Protein AF-A0A6I9YSU8-F1 (afdb_monomer_lite)

Sequence (191 aa):
FLCLKNIRTFLKVCHDKFGLRNSELFDPFDLFDVRDFGKVISAVSRLSHHSIAQNKGIRPFPSEETTENEDDVYRSLEELADEHDLGEDIYDCVPCEDEGDDIYEDIIKVEVQQPMIRYMQKMGMTEDDKRNCCLLEIQETEAKYYKTLEEIEKVSEGLLRKVSQRQLLFLWREDSSMRPGFSCLSVKSYT

Foldseek 3Di:
DVQLVVLVVVQVCCCPPQVDDPVLADDSCCPVQVVPVVSVVSSVLSVCVGPVNVVVVRHHPDPDDDPDPVVVVSPCVNVVVVVDDDDPVVCVPPDDPPPVVVVLCVQLPPPPPPVPVVVCVVDDDDPVRVVVVVVVSVVSSVVSVVVVVVVVVVVVCVVCVVPPDPPPVPVVVVVVVVPPDPPPPPPPDDD

Organism: NCBI:txid35019

pLDDT: mean 74.42, std 18.5, range [26.62, 97.5]

Radius of gyration: 28.13 Å; chains: 1; bounding box: 61×51×72 Å

Secondary structure (DSSP, 8-state):
-HHHHHHHHHHHHHHHHH---GGGSPPHHHHHT-TTHHHHHHHHHHHHHSHHHHHTTPPPS-SS---S-HHHHHTTHHHHHHH-PPPGGGGTTSPPSTHHHHHHHHHH--TTHHHHHHHHHHS---HHHHHHHHHHHHHHHHHHHHHHHHHHHHHHHHHHTTS--SSHHHHHHHHHHT-TT----------

Structure (mmCIF, N/CA/C/O backbone):
data_AF-A0A6I9YSU8-F1
#
_entry.id   AF-A0A6I9YSU8-F1
#
loop_
_atom_site.group_PDB
_atom_site.id
_atom_site.type_symbol
_atom_site.label_atom_id
_atom_site.label_alt_id
_atom_site.label_comp_id
_atom_site.label_asym_id
_atom_site.label_entity_id
_atom_site.label_seq_id
_atom_site.pdbx_PDB_ins_code
_atom_site.Cartn_x
_atom_site.Cartn_y
_atom_site.Cartn_z
_atom_site.occupancy
_atom_site.B_iso_or_equiv
_atom_site.auth_seq_id
_atom_site.auth_comp_id
_atom_site.auth_asym_id
_atom_site.auth_atom_id
_atom_site.pdbx_PDB_model_num
ATOM 1 N N . PHE A 1 1 ? 9.740 -15.859 1.463 1.00 76.75 1 PHE A N 1
ATOM 2 C CA . PHE A 1 1 ? 8.474 -16.440 0.940 1.00 76.75 1 PHE A CA 1
ATOM 3 C C . PHE A 1 1 ? 7.380 -15.383 0.773 1.00 76.75 1 PHE A C 1
ATOM 5 O O . PHE A 1 1 ? 6.811 -15.303 -0.312 1.00 76.75 1 PHE A O 1
ATOM 12 N N . LEU A 1 2 ? 7.103 -14.555 1.793 1.00 90.19 2 LEU A N 1
ATOM 13 C CA . LEU A 1 2 ? 6.056 -13.525 1.727 1.00 90.19 2 LEU A CA 1
ATOM 14 C C . LEU A 1 2 ? 6.355 -12.419 0.694 1.00 90.19 2 LEU A C 1
ATOM 16 O O . LEU A 1 2 ? 5.487 -12.123 -0.119 1.00 90.19 2 LEU A O 1
ATOM 20 N N . CYS A 1 3 ? 7.595 -11.914 0.619 1.00 91.88 3 CYS A N 1
ATOM 21 C CA . CYS A 1 3 ? 7.978 -10.858 -0.335 1.00 91.88 3 CYS A CA 1
ATOM 22 C C . CYS A 1 3 ? 7.687 -11.247 -1.794 1.00 91.88 3 CYS A C 1
ATOM 24 O O . CYS A 1 3 ? 6.962 -10.549 -2.495 1.00 91.88 3 CYS A O 1
ATOM 26 N N . LEU A 1 4 ? 8.143 -12.426 -2.232 1.00 94.38 4 LEU A N 1
ATOM 27 C CA . LEU A 1 4 ? 7.855 -12.928 -3.581 1.00 94.38 4 LEU A CA 1
ATOM 28 C C . LEU A 1 4 ? 6.355 -13.138 -3.840 1.00 94.38 4 LEU A C 1
ATOM 30 O O . LEU A 1 4 ? 5.903 -12.978 -4.973 1.00 94.38 4 LEU A O 1
ATOM 34 N N . LYS A 1 5 ? 5.564 -13.505 -2.823 1.00 96.06 5 LYS A N 1
ATOM 35 C CA . LYS A 1 5 ? 4.102 -13.597 -2.959 1.00 96.06 5 LYS A CA 1
ATOM 36 C C . LYS A 1 5 ? 3.488 -12.208 -3.166 1.00 96.06 5 LYS A C 1
ATOM 38 O O . LYS A 1 5 ? 2.632 -12.064 -4.039 1.00 96.06 5 LYS A O 1
ATOM 43 N N . ASN A 1 6 ? 3.944 -11.206 -2.420 1.00 94.94 6 ASN A N 1
ATOM 44 C CA . ASN A 1 6 ? 3.475 -9.824 -2.535 1.00 94.94 6 ASN A CA 1
ATOM 45 C C . ASN A 1 6 ? 3.819 -9.241 -3.912 1.00 94.94 6 ASN A C 1
ATOM 47 O O . ASN A 1 6 ? 2.924 -8.758 -4.602 1.00 94.94 6 ASN A O 1
ATOM 51 N N . ILE A 1 7 ? 5.064 -9.411 -4.373 1.00 96.94 7 ILE A N 1
ATOM 52 C CA . ILE A 1 7 ? 5.510 -8.974 -5.707 1.00 96.94 7 ILE A CA 1
ATOM 53 C C . ILE A 1 7 ? 4.668 -9.637 -6.806 1.00 96.94 7 ILE A C 1
ATOM 55 O O . ILE A 1 7 ? 4.135 -8.961 -7.683 1.00 96.94 7 ILE A O 1
ATOM 59 N N . ARG A 1 8 ? 4.456 -10.958 -6.740 1.00 96.62 8 ARG A N 1
ATOM 60 C CA . ARG A 1 8 ? 3.606 -11.666 -7.718 1.00 96.62 8 ARG A CA 1
ATOM 61 C C . ARG A 1 8 ? 2.158 -11.185 -7.700 1.00 96.62 8 ARG A C 1
ATOM 63 O O . ARG A 1 8 ? 1.525 -11.123 -8.750 1.00 96.62 8 ARG A O 1
ATOM 70 N N . THR A 1 9 ? 1.632 -10.856 -6.523 1.00 97.00 9 THR A N 1
ATOM 71 C CA . THR A 1 9 ? 0.265 -10.341 -6.374 1.00 97.00 9 THR A CA 1
ATOM 72 C C . THR A 1 9 ? 0.149 -8.961 -7.013 1.00 97.00 9 THR A C 1
ATOM 74 O O . THR A 1 9 ? -0.769 -8.736 -7.799 1.00 97.00 9 THR A O 1
ATOM 77 N N . PHE A 1 10 ? 1.121 -8.080 -6.770 1.00 96.88 10 PHE A N 1
ATOM 78 C CA . PHE A 1 10 ? 1.223 -6.784 -7.434 1.00 96.88 10 PHE A CA 1
ATOM 79 C C . PHE A 1 10 ? 1.259 -6.927 -8.964 1.00 96.88 10 PHE A C 1
ATOM 81 O O . PHE A 1 10 ? 0.429 -6.333 -9.651 1.00 96.88 10 PHE A O 1
ATOM 88 N N . LEU A 1 11 ? 2.138 -7.778 -9.506 1.00 97.50 11 LEU A N 1
ATOM 89 C CA . LEU A 1 11 ? 2.238 -8.012 -10.954 1.00 97.50 11 LEU A CA 1
ATOM 90 C C . LEU A 1 11 ? 0.934 -8.562 -11.546 1.00 97.50 11 LEU A C 1
ATOM 92 O O . LEU A 1 11 ? 0.495 -8.122 -12.609 1.00 97.50 11 LEU A O 1
ATOM 96 N N . LYS A 1 12 ? 0.266 -9.476 -10.831 1.00 96.62 12 LYS A N 1
ATOM 97 C CA . LYS A 1 12 ? -1.046 -9.996 -11.228 1.00 96.62 12 LYS A CA 1
ATOM 98 C C . LYS A 1 12 ? -2.095 -8.886 -11.301 1.00 96.62 12 LYS A C 1
ATOM 100 O O . LYS A 1 12 ? -2.867 -8.852 -12.250 1.00 96.62 12 LYS A O 1
ATOM 105 N N . VAL A 1 13 ? -2.115 -7.966 -10.338 1.00 96.12 13 VAL A N 1
ATOM 106 C CA . VAL A 1 13 ? -3.027 -6.811 -10.359 1.00 96.12 13 VAL A CA 1
ATOM 107 C C . VAL A 1 13 ? -2.685 -5.858 -11.508 1.00 96.12 13 VAL A C 1
ATOM 109 O O . VAL A 1 13 ? -3.597 -5.384 -12.184 1.00 96.12 13 VAL A O 1
ATOM 112 N N . CYS A 1 14 ? -1.402 -5.619 -11.787 1.00 96.00 14 CYS A N 1
ATOM 113 C CA . CYS A 1 14 ? -0.972 -4.806 -12.928 1.00 96.00 14 CYS A CA 1
ATOM 114 C C . CYS A 1 14 ? -1.481 -5.383 -14.258 1.00 96.00 14 CYS A C 1
ATOM 116 O O . CYS A 1 14 ? -1.995 -4.650 -15.101 1.00 96.00 14 CYS A O 1
ATOM 118 N N . HIS A 1 15 ? -1.419 -6.702 -14.424 1.00 95.56 15 HIS A N 1
ATOM 119 C CA . HIS A 1 15 ? -1.987 -7.374 -15.588 1.00 95.56 15 HIS A CA 1
ATOM 120 C C . HIS A 1 15 ? -3.527 -7.313 -15.594 1.00 95.56 15 HIS A C 1
ATOM 122 O O . HIS A 1 15 ? -4.136 -6.814 -16.537 1.00 95.56 15 HIS A O 1
ATOM 128 N N . ASP A 1 16 ? -4.172 -7.775 -14.521 1.00 95.50 16 ASP A N 1
ATOM 129 C CA . ASP A 1 16 ? -5.617 -8.030 -14.498 1.00 95.50 16 ASP A CA 1
ATOM 130 C C . ASP A 1 16 ? -6.462 -6.743 -14.388 1.00 95.50 16 ASP A C 1
ATOM 132 O O . ASP A 1 16 ? -7.607 -6.718 -14.843 1.00 95.50 16 ASP A O 1
ATOM 136 N N . LYS A 1 17 ? -5.939 -5.675 -13.765 1.00 93.62 17 LYS A N 1
ATOM 137 C CA . LYS A 1 17 ? -6.667 -4.409 -13.528 1.00 93.62 17 LYS A CA 1
ATOM 138 C C . LYS A 1 17 ? -6.156 -3.237 -14.356 1.00 93.62 17 LYS A C 1
ATOM 140 O O . LYS A 1 17 ? -6.962 -2.393 -14.740 1.00 93.62 17 LYS A O 1
ATOM 145 N N . PHE A 1 18 ? -4.852 -3.179 -14.616 1.00 92.94 18 PHE A N 1
ATOM 146 C CA . PHE A 1 18 ? -4.238 -2.108 -15.408 1.00 92.94 18 PHE A CA 1
ATOM 147 C C . PHE A 1 18 ? -3.938 -2.541 -16.851 1.00 92.94 18 PHE A C 1
ATOM 149 O O . PHE A 1 18 ? -3.524 -1.717 -17.657 1.00 92.94 18 PHE A O 1
ATOM 156 N N . GLY A 1 19 ? -4.163 -3.813 -17.204 1.00 92.75 19 GLY A N 1
ATOM 157 C CA . GLY A 1 19 ? -4.043 -4.295 -18.581 1.00 92.75 19 GLY A CA 1
ATOM 158 C C . GLY A 1 19 ? -2.617 -4.295 -19.132 1.00 92.75 19 GLY A C 1
ATOM 159 O O . GLY A 1 19 ? -2.449 -4.314 -20.351 1.00 92.75 19 GLY A O 1
ATOM 160 N N . LEU A 1 20 ? -1.593 -4.254 -18.270 1.00 93.81 20 LEU A N 1
ATOM 161 C CA . LEU A 1 20 ? -0.200 -4.326 -18.715 1.00 93.81 20 LEU A CA 1
ATOM 162 C C . LEU A 1 20 ? 0.079 -5.702 -19.323 1.00 93.81 20 LEU A C 1
ATOM 164 O O . LEU A 1 20 ? -0.303 -6.735 -18.768 1.00 93.81 20 LEU A O 1
ATOM 168 N N . ARG A 1 21 ? 0.787 -5.730 -20.455 1.00 93.75 21 ARG A N 1
ATOM 169 C CA . ARG A 1 21 ? 1.209 -6.987 -21.083 1.00 93.75 21 ARG A CA 1
ATOM 170 C C . ARG A 1 21 ? 2.338 -7.618 -20.277 1.00 93.75 21 ARG A C 1
ATOM 172 O O . ARG A 1 21 ? 3.160 -6.917 -19.701 1.00 93.75 21 ARG A O 1
ATOM 179 N N . ASN A 1 22 ? 2.472 -8.941 -20.347 1.00 92.06 22 ASN A N 1
ATOM 180 C CA . ASN A 1 22 ? 3.584 -9.649 -19.695 1.00 92.06 22 ASN A CA 1
ATOM 181 C C . ASN A 1 22 ? 4.969 -9.150 -20.141 1.00 92.06 22 ASN A C 1
ATOM 183 O O . ASN A 1 22 ? 5.902 -9.177 -19.354 1.00 92.06 22 ASN A O 1
ATOM 187 N N . SER A 1 23 ? 5.104 -8.660 -21.379 1.00 93.00 23 SER A N 1
ATOM 188 C CA . SER A 1 23 ? 6.349 -8.059 -21.882 1.00 93.00 23 SER A CA 1
ATOM 189 C C . SER A 1 23 ? 6.677 -6.691 -21.272 1.00 93.00 23 SER A C 1
ATOM 191 O O . SER A 1 23 ? 7.761 -6.171 -21.498 1.00 93.00 23 SER A O 1
ATOM 193 N N . GLU A 1 24 ? 5.718 -6.066 -20.591 1.00 92.56 24 GLU A N 1
ATOM 194 C CA . GLU A 1 24 ? 5.840 -4.751 -19.948 1.00 92.56 24 GLU A CA 1
ATOM 195 C C . GLU A 1 24 ? 5.994 -4.866 -18.427 1.00 92.56 24 GLU A C 1
ATOM 197 O O . GLU A 1 24 ? 6.153 -3.853 -17.750 1.00 92.56 24 GLU A O 1
ATOM 202 N N . LEU A 1 25 ? 5.921 -6.089 -17.899 1.00 95.56 25 LEU A N 1
ATOM 203 C CA . LEU A 1 25 ? 6.104 -6.415 -16.493 1.00 95.56 25 LEU A CA 1
ATOM 204 C C . LEU A 1 25 ? 7.515 -6.967 -16.267 1.00 95.56 25 LEU A C 1
ATOM 206 O O . LEU A 1 25 ? 8.104 -7.582 -17.156 1.00 95.56 25 LEU A O 1
ATOM 210 N N . PHE A 1 26 ? 8.038 -6.762 -15.062 1.00 96.75 26 PHE A N 1
ATOM 211 C CA . PHE A 1 26 ? 9.307 -7.340 -14.619 1.00 96.75 26 PHE A CA 1
ATOM 212 C C . PHE A 1 26 ? 9.104 -8.746 -14.033 1.00 96.75 26 PHE A C 1
ATOM 214 O O . PHE A 1 26 ? 8.003 -9.098 -13.595 1.00 96.75 26 PHE A O 1
ATOM 221 N N . ASP A 1 27 ? 10.162 -9.559 -14.016 1.00 96.50 27 ASP A N 1
ATOM 222 C CA . ASP A 1 27 ? 10.153 -10.848 -13.323 1.00 96.50 27 ASP A CA 1
ATOM 223 C C . ASP A 1 27 ? 10.272 -10.623 -11.805 1.00 96.50 27 ASP A C 1
ATOM 225 O O . ASP A 1 27 ? 11.021 -9.746 -11.385 1.00 96.50 27 ASP A O 1
ATOM 229 N N . PRO A 1 28 ? 9.591 -11.392 -10.933 1.00 96.06 28 PRO A N 1
ATOM 230 C CA . PRO A 1 28 ? 9.641 -11.156 -9.489 1.00 96.06 28 PRO A CA 1
ATOM 231 C C . PRO A 1 28 ? 11.050 -11.062 -8.888 1.00 96.06 28 PRO A C 1
ATOM 233 O O . PRO A 1 28 ? 11.235 -10.350 -7.902 1.00 96.06 28 PRO A O 1
ATOM 236 N N . PHE A 1 29 ? 12.026 -11.765 -9.466 1.00 94.31 29 PHE A N 1
ATOM 237 C CA . PHE A 1 29 ? 13.413 -11.727 -9.009 1.00 94.31 29 PHE A CA 1
ATOM 238 C C . PHE A 1 29 ? 14.184 -10.497 -9.508 1.00 94.31 29 PHE A C 1
ATOM 240 O O . PHE A 1 29 ? 15.183 -10.139 -8.900 1.00 94.31 29 PHE A O 1
ATOM 247 N N . ASP A 1 30 ? 13.714 -9.805 -10.552 1.00 94.00 30 ASP A N 1
ATOM 248 C CA . ASP A 1 30 ? 14.304 -8.532 -11.001 1.00 94.00 30 ASP A CA 1
ATOM 249 C C . ASP A 1 30 ? 14.230 -7.460 -9.904 1.00 94.00 30 ASP A C 1
ATOM 251 O O . ASP A 1 30 ? 15.119 -6.619 -9.809 1.00 94.00 30 ASP A O 1
ATOM 255 N N . LEU A 1 31 ? 13.197 -7.531 -9.054 1.00 94.56 31 LEU A N 1
ATOM 256 C CA . LEU A 1 31 ? 13.050 -6.700 -7.860 1.00 94.56 31 LEU A CA 1
ATOM 257 C C . LEU A 1 31 ? 13.601 -7.380 -6.603 1.00 94.56 31 LEU A C 1
ATOM 259 O O . LEU A 1 31 ? 14.287 -6.734 -5.824 1.00 94.56 31 LEU A O 1
ATOM 263 N N . PHE A 1 32 ? 13.275 -8.657 -6.380 1.00 91.94 32 PHE A N 1
ATOM 264 C CA . PHE A 1 32 ? 13.625 -9.332 -5.125 1.00 91.94 32 PHE A CA 1
ATOM 265 C C . PHE A 1 32 ? 15.140 -9.486 -4.931 1.00 91.94 32 PHE A C 1
ATOM 267 O O . PHE A 1 32 ? 15.614 -9.229 -3.834 1.00 91.94 32 PHE A O 1
ATOM 274 N N . ASP A 1 33 ? 15.870 -9.841 -5.991 1.00 90.44 33 ASP A N 1
ATOM 275 C CA . ASP A 1 33 ? 17.339 -9.932 -5.983 1.00 90.44 33 ASP A CA 1
ATOM 276 C C . ASP A 1 33 ? 17.975 -8.699 -6.664 1.00 90.44 33 ASP A C 1
ATOM 278 O O . ASP A 1 33 ? 19.139 -8.722 -7.038 1.00 90.44 33 ASP A O 1
ATOM 282 N N . VAL A 1 34 ? 17.189 -7.643 -6.924 1.00 89.25 34 VAL A N 1
ATOM 283 C CA . VAL A 1 34 ? 17.641 -6.372 -7.530 1.00 89.25 34 VAL A CA 1
ATOM 284 C C . VAL A 1 34 ? 18.410 -6.535 -8.860 1.00 89.25 34 VAL A C 1
ATOM 286 O O . VAL A 1 34 ? 19.258 -5.727 -9.224 1.00 89.25 34 VAL A O 1
ATOM 289 N N . ARG A 1 35 ? 18.093 -7.574 -9.643 1.00 89.06 35 ARG A N 1
ATOM 290 C CA . ARG A 1 35 ? 18.847 -7.915 -10.869 1.00 89.06 35 ARG A CA 1
ATOM 291 C C . ARG A 1 35 ? 18.651 -6.921 -12.010 1.00 89.06 35 ARG A C 1
ATOM 293 O O . ARG A 1 35 ? 19.521 -6.790 -12.865 1.00 89.06 35 ARG A O 1
ATOM 300 N N . ASP A 1 36 ? 17.468 -6.311 -12.088 1.00 87.88 36 ASP A N 1
ATOM 301 C CA . ASP A 1 36 ? 17.089 -5.405 -13.177 1.00 87.88 36 ASP A CA 1
ATOM 302 C C . ASP A 1 36 ? 16.067 -4.379 -12.675 1.00 87.88 36 ASP A C 1
ATOM 304 O O . ASP A 1 36 ? 14.867 -4.419 -12.970 1.00 87.88 36 ASP A O 1
ATOM 308 N N . PHE A 1 37 ? 16.561 -3.449 -11.859 1.00 90.56 37 PHE A N 1
ATOM 309 C CA . PHE A 1 37 ? 15.725 -2.407 -11.276 1.00 90.56 37 PHE A CA 1
ATOM 310 C C . PHE A 1 37 ? 15.172 -1.437 -12.335 1.00 90.56 37 PHE A C 1
ATOM 312 O O . PHE A 1 37 ? 14.069 -0.911 -12.178 1.00 90.56 37 PHE A O 1
ATOM 319 N N . GLY A 1 38 ? 15.866 -1.272 -13.467 1.00 89.25 38 GLY A N 1
ATOM 320 C CA . GLY A 1 38 ? 15.393 -0.479 -14.604 1.00 89.25 38 GLY A CA 1
ATOM 321 C C . GLY A 1 38 ? 14.054 -0.983 -15.156 1.00 89.25 38 GLY A C 1
ATOM 322 O O . GLY A 1 38 ? 13.130 -0.193 -15.378 1.00 89.25 38 GLY A O 1
ATOM 323 N N . LYS A 1 39 ? 13.871 -2.307 -15.290 1.00 91.06 39 LYS A N 1
ATOM 324 C CA . LYS A 1 39 ? 12.563 -2.884 -15.656 1.00 91.06 39 LYS A CA 1
ATOM 325 C C . LYS A 1 39 ? 11.474 -2.605 -14.625 1.00 91.06 39 LYS A C 1
ATOM 327 O O . LYS A 1 39 ? 10.326 -2.369 -15.013 1.00 91.06 39 LYS A O 1
ATOM 332 N N . VAL A 1 40 ? 11.813 -2.617 -13.335 1.00 93.56 40 VAL A N 1
ATOM 333 C CA . VAL A 1 40 ? 10.869 -2.282 -12.257 1.00 93.56 40 VAL A CA 1
ATOM 334 C C . VAL A 1 40 ? 10.388 -0.842 -12.422 1.00 93.56 40 VAL A C 1
ATOM 336 O O . VAL A 1 40 ? 9.181 -0.603 -12.492 1.00 93.56 40 VAL A O 1
ATOM 339 N N . ILE A 1 41 ? 11.313 0.107 -12.584 1.00 91.75 41 ILE A N 1
ATOM 340 C CA . ILE A 1 41 ? 10.994 1.522 -12.810 1.00 91.75 41 ILE A CA 1
ATOM 341 C C . ILE A 1 41 ? 10.161 1.709 -14.082 1.00 91.75 41 ILE A C 1
ATOM 343 O O . ILE A 1 41 ? 9.152 2.416 -14.054 1.00 91.75 41 ILE A O 1
ATOM 347 N N . SER A 1 42 ? 10.503 1.024 -15.177 1.00 90.94 42 SER A N 1
ATOM 348 C CA . SER A 1 42 ? 9.739 1.085 -16.429 1.00 90.94 42 SER A CA 1
ATOM 349 C C . SER A 1 42 ? 8.289 0.614 -16.256 1.00 90.94 42 SER A C 1
ATOM 351 O O . SER A 1 42 ? 7.359 1.262 -16.747 1.00 90.94 42 SER A O 1
ATOM 353 N N . ALA A 1 43 ? 8.064 -0.479 -15.522 1.00 94.00 43 ALA A N 1
ATOM 354 C CA . ALA A 1 43 ? 6.719 -0.985 -15.255 1.00 94.00 43 ALA A CA 1
ATOM 355 C C . ALA A 1 43 ? 5.892 0.009 -14.421 1.00 94.00 43 ALA A C 1
ATOM 357 O O . ALA A 1 43 ? 4.732 0.282 -14.743 1.00 94.00 43 ALA A O 1
ATOM 358 N N . VAL A 1 44 ? 6.491 0.605 -13.385 1.00 94.00 44 VAL A N 1
ATOM 359 C CA . VAL A 1 44 ? 5.814 1.606 -12.545 1.00 94.00 44 VAL A CA 1
ATOM 360 C C . VAL A 1 44 ? 5.572 2.912 -13.319 1.00 94.00 44 VAL A C 1
ATOM 362 O O . VAL A 1 44 ? 4.505 3.516 -13.192 1.00 94.00 44 VAL A O 1
ATOM 365 N N . SER A 1 45 ? 6.485 3.304 -14.212 1.00 92.81 45 SER A N 1
ATOM 366 C CA . SER A 1 45 ? 6.296 4.447 -15.114 1.00 92.81 45 SER A CA 1
ATOM 367 C C . SER A 1 45 ? 5.073 4.243 -16.009 1.00 92.81 45 SER A C 1
ATOM 369 O O . SER A 1 45 ? 4.221 5.131 -16.110 1.00 92.81 45 SER A O 1
ATOM 371 N N . ARG A 1 46 ? 4.903 3.046 -16.585 1.00 92.19 46 ARG A N 1
ATOM 372 C CA . ARG A 1 46 ? 3.710 2.698 -17.377 1.00 92.19 46 ARG A CA 1
ATOM 373 C C . ARG A 1 46 ? 2.428 2.750 -16.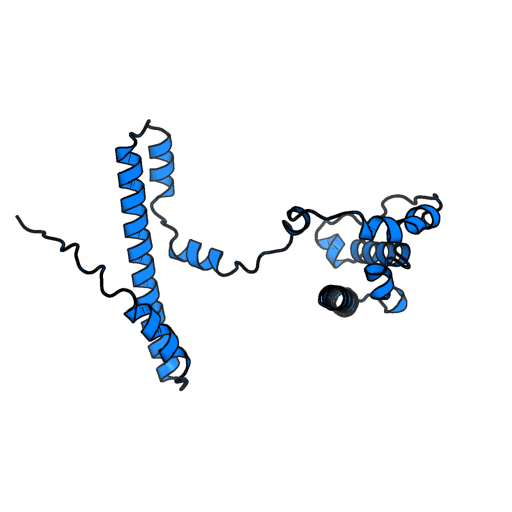549 1.00 92.19 46 ARG A C 1
ATOM 375 O O . ARG A 1 46 ? 1.420 3.255 -17.040 1.00 92.19 46 ARG A O 1
ATOM 382 N N . LEU A 1 47 ? 2.461 2.289 -15.296 1.00 94.06 47 LEU A N 1
ATOM 383 C CA . LEU A 1 47 ? 1.317 2.407 -14.383 1.00 94.06 47 LEU A CA 1
ATOM 384 C C . LEU A 1 47 ? 0.933 3.870 -14.139 1.00 94.06 47 LEU A C 1
ATOM 386 O O . LEU A 1 47 ? -0.255 4.190 -14.147 1.00 94.06 47 LEU A O 1
ATOM 390 N N . SER A 1 48 ? 1.913 4.765 -13.983 1.00 92.81 48 SER A N 1
ATOM 391 C CA . SER A 1 48 ? 1.657 6.198 -13.770 1.00 92.81 48 SER A CA 1
ATOM 392 C C . SER A 1 48 ? 0.986 6.880 -14.972 1.00 92.81 48 SER A C 1
ATOM 394 O O . SER A 1 48 ? 0.203 7.813 -14.803 1.00 92.81 48 SER A O 1
ATOM 396 N N . HIS A 1 49 ? 1.234 6.378 -16.184 1.00 91.25 49 HIS A N 1
ATOM 397 C CA . HIS A 1 49 ? 0.604 6.847 -17.419 1.00 91.25 49 HIS A CA 1
ATOM 398 C C . HIS A 1 49 ? -0.771 6.217 -17.679 1.00 91.25 49 HIS A C 1
ATOM 400 O O . HIS A 1 49 ? -1.482 6.650 -18.587 1.00 91.25 49 HIS A O 1
ATOM 406 N N . HIS A 1 50 ? -1.166 5.199 -16.911 1.00 93.56 50 HIS A N 1
ATOM 407 C CA . HIS A 1 50 ? -2.443 4.531 -17.106 1.00 93.56 50 HIS A CA 1
ATOM 408 C C . HIS A 1 50 ? -3.613 5.456 -16.736 1.00 93.56 50 HIS A C 1
ATOM 410 O O . HIS A 1 50 ? -3.565 6.196 -15.751 1.00 93.56 50 HIS A O 1
ATOM 416 N N . SER A 1 51 ? -4.714 5.366 -17.485 1.00 90.25 51 SER A N 1
ATOM 417 C CA . SER A 1 51 ? -5.892 6.233 -17.321 1.00 90.25 51 SER A CA 1
ATOM 418 C C . SER A 1 51 ? -6.463 6.214 -15.899 1.00 90.25 51 SER A C 1
ATOM 420 O O . SER A 1 51 ? -6.880 7.246 -15.387 1.00 90.25 51 SER A O 1
ATOM 422 N N . ILE A 1 52 ? -6.427 5.062 -15.220 1.00 91.50 52 ILE A N 1
ATOM 423 C CA . ILE A 1 52 ? -6.853 4.931 -13.814 1.00 91.50 52 ILE A CA 1
ATOM 424 C C . ILE A 1 52 ? -6.025 5.836 -12.885 1.00 91.50 52 ILE A C 1
ATOM 426 O O . ILE A 1 52 ? -6.592 6.445 -11.980 1.00 91.50 52 ILE A O 1
ATOM 430 N N . ALA A 1 53 ? -4.709 5.933 -13.096 1.00 90.62 53 ALA A N 1
ATOM 431 C CA . ALA A 1 53 ? -3.832 6.790 -12.300 1.00 90.62 53 ALA A CA 1
ATOM 432 C C . ALA A 1 53 ? -4.044 8.273 -12.648 1.00 90.62 53 ALA A C 1
ATOM 434 O O . ALA A 1 53 ? -4.226 9.100 -11.755 1.00 90.62 53 ALA A O 1
ATOM 435 N N . GLN A 1 54 ? -4.128 8.595 -13.942 1.00 90.06 54 GLN A N 1
ATOM 436 C CA . GLN A 1 54 ? -4.344 9.966 -14.417 1.00 90.06 54 GLN A CA 1
ATOM 437 C C . GLN A 1 54 ? -5.698 10.540 -13.977 1.00 90.06 54 GLN A C 1
ATOM 439 O O . GLN A 1 54 ? -5.774 11.691 -13.551 1.00 90.06 54 GLN A O 1
ATOM 444 N N . ASN A 1 55 ? -6.761 9.731 -13.987 1.00 93.00 55 ASN A N 1
ATOM 445 C CA . ASN A 1 55 ? -8.090 10.140 -13.521 1.00 93.00 55 ASN A CA 1
ATOM 446 C C . ASN A 1 55 ? -8.123 10.460 -12.018 1.00 93.00 55 ASN A C 1
ATOM 448 O O . ASN A 1 55 ? -8.992 11.205 -11.573 1.00 93.00 55 ASN A O 1
ATOM 452 N N . LYS A 1 56 ? -7.180 9.919 -11.235 1.00 91.56 56 LYS A N 1
ATOM 453 C CA . LYS A 1 56 ? -6.992 10.254 -9.815 1.00 91.56 56 LYS A CA 1
ATOM 454 C C . LYS A 1 56 ? -6.128 11.505 -9.599 1.00 91.56 56 LYS A C 1
ATOM 456 O O . LYS A 1 56 ? -5.833 11.839 -8.458 1.00 91.56 56 LYS A O 1
ATOM 461 N N . GLY A 1 57 ? -5.717 12.189 -10.669 1.00 90.44 57 GLY A N 1
ATOM 462 C CA . GLY A 1 57 ? -4.867 13.380 -10.601 1.00 90.44 57 GLY A CA 1
ATOM 463 C C . GLY A 1 57 ? -3.394 13.081 -10.315 1.00 90.44 57 GLY A C 1
ATOM 464 O O . GLY A 1 57 ? -2.645 13.998 -9.984 1.00 90.44 57 GLY A O 1
ATOM 465 N N . ILE A 1 58 ? -2.963 11.820 -10.433 1.00 90.44 58 ILE A N 1
ATOM 466 C CA . ILE A 1 58 ? -1.560 11.445 -10.240 1.00 90.44 58 ILE A CA 1
ATOM 467 C C . ILE A 1 58 ? -0.766 11.913 -11.459 1.00 90.44 58 ILE A C 1
ATOM 469 O O . ILE A 1 58 ? -1.098 11.575 -12.598 1.00 90.44 58 ILE A O 1
ATOM 473 N N . ARG A 1 59 ? 0.292 12.692 -11.220 1.00 89.44 59 ARG A N 1
ATOM 474 C CA . ARG A 1 59 ? 1.203 13.136 -12.277 1.00 89.44 59 ARG A CA 1
ATOM 475 C C . ARG A 1 59 ? 2.020 11.934 -12.783 1.00 89.44 59 ARG A C 1
ATOM 477 O O . ARG A 1 59 ? 2.676 11.292 -11.963 1.00 89.44 59 ARG A O 1
ATOM 484 N N . PRO A 1 60 ? 2.017 11.637 -14.094 1.00 89.94 60 PRO A N 1
ATOM 485 C CA . PRO A 1 60 ? 2.853 10.582 -14.656 1.00 89.94 60 PRO A CA 1
ATOM 486 C C . PRO A 1 60 ? 4.345 10.887 -14.505 1.00 89.94 60 PRO A C 1
ATOM 488 O O . PRO A 1 60 ? 4.743 12.055 -14.476 1.00 89.94 60 PRO A O 1
ATOM 491 N N . PHE A 1 61 ? 5.163 9.838 -14.457 1.00 89.06 61 PHE A N 1
ATOM 492 C CA . PHE A 1 61 ? 6.619 9.940 -14.449 1.00 89.06 61 PHE A CA 1
ATOM 493 C C . PHE A 1 61 ? 7.243 9.025 -15.517 1.00 89.06 61 PHE A C 1
ATOM 495 O O . PHE A 1 61 ? 6.686 7.956 -15.796 1.00 89.06 61 PHE A O 1
ATOM 502 N N . PRO A 1 62 ? 8.407 9.385 -16.085 1.00 81.88 62 PRO A N 1
ATOM 503 C CA . PRO A 1 62 ? 9.168 10.613 -15.830 1.00 81.88 62 PRO A CA 1
ATOM 504 C C . PRO A 1 62 ? 8.548 11.837 -16.529 1.00 81.88 62 PRO A C 1
ATOM 506 O O . PRO A 1 62 ? 7.883 11.712 -17.552 1.00 81.88 62 PRO A O 1
ATOM 509 N N . SER A 1 63 ? 8.722 13.032 -15.953 1.00 72.56 63 SER A N 1
ATOM 510 C CA . SER A 1 63 ? 8.215 14.278 -16.553 1.00 72.56 63 SER A CA 1
ATOM 511 C C . SER A 1 63 ? 9.153 14.893 -17.594 1.00 72.56 63 SER A C 1
ATOM 513 O O . SER A 1 63 ? 8.722 15.772 -18.335 1.00 72.56 63 SER A O 1
ATOM 515 N N . GLU A 1 64 ? 10.411 14.451 -17.625 1.00 67.31 64 GLU A N 1
ATOM 516 C CA . GLU A 1 64 ? 11.468 14.865 -18.552 1.00 67.31 64 GLU A CA 1
ATOM 517 C C . GLU A 1 64 ? 12.315 13.629 -18.905 1.00 67.31 64 GLU A C 1
ATOM 519 O O . GLU A 1 64 ? 12.451 12.732 -18.073 1.00 67.31 64 GLU A O 1
ATOM 524 N N . GLU A 1 65 ? 12.857 13.553 -20.125 1.00 56.88 65 GLU A N 1
ATOM 525 C CA . GLU A 1 65 ? 13.792 12.486 -20.509 1.00 56.88 65 GLU A CA 1
ATOM 526 C C . GLU A 1 65 ? 15.154 12.743 -19.849 1.00 56.88 65 GLU A C 1
ATOM 528 O O . GLU A 1 65 ? 15.893 13.643 -20.249 1.00 56.88 65 GLU A O 1
ATOM 533 N N . THR A 1 66 ? 15.494 11.955 -18.831 1.00 58.66 66 THR A N 1
ATOM 534 C CA . THR A 1 66 ? 16.851 11.884 -18.288 1.00 58.66 66 THR A CA 1
ATOM 535 C C . THR A 1 66 ? 17.721 11.072 -19.246 1.00 58.66 66 THR A C 1
ATOM 537 O O . THR A 1 66 ? 17.477 9.898 -19.490 1.00 58.66 66 THR A O 1
ATOM 540 N N . THR A 1 67 ? 18.728 11.708 -19.848 1.00 53.16 67 THR A N 1
ATOM 541 C CA . THR A 1 67 ? 19.647 11.080 -20.820 1.00 53.16 67 THR A CA 1
ATOM 542 C C . THR A 1 67 ? 20.906 10.498 -20.171 1.00 53.16 67 THR A C 1
ATOM 544 O O . THR A 1 67 ? 21.904 10.271 -20.856 1.00 53.16 67 THR A O 1
ATOM 547 N N . GLU A 1 68 ? 20.923 10.343 -18.850 1.00 56.56 68 GLU A N 1
ATOM 548 C CA . GLU A 1 68 ? 22.077 9.795 -18.139 1.00 56.56 68 GLU A CA 1
ATOM 549 C C . GLU A 1 68 ? 22.039 8.263 -18.189 1.00 56.56 68 GLU A C 1
ATOM 551 O O . GLU A 1 68 ? 20.976 7.666 -18.312 1.00 56.56 68 GLU A O 1
ATOM 556 N N . ASN A 1 69 ? 23.206 7.619 -18.169 1.00 60.06 69 ASN A N 1
ATOM 557 C CA . ASN A 1 69 ? 23.345 6.162 -18.223 1.00 60.06 69 ASN A CA 1
ATOM 558 C C . ASN A 1 69 ? 22.797 5.545 -16.913 1.00 60.06 69 ASN A C 1
ATOM 560 O O . ASN A 1 69 ? 23.553 5.239 -15.992 1.00 60.06 69 ASN A O 1
ATOM 564 N N . GLU A 1 70 ? 21.473 5.408 -16.810 1.00 64.88 70 GLU A N 1
ATOM 565 C CA . GLU A 1 70 ? 20.755 4.930 -15.615 1.00 64.88 70 GLU A CA 1
ATOM 566 C C . GLU A 1 70 ? 21.223 3.526 -15.182 1.00 64.88 70 GLU A C 1
ATOM 568 O O . GLU A 1 70 ? 21.261 3.218 -13.991 1.00 64.88 70 GLU A O 1
ATOM 573 N N . ASP A 1 71 ? 21.698 2.714 -16.132 1.00 67.69 71 ASP A N 1
ATOM 574 C CA . ASP A 1 71 ? 22.247 1.374 -15.894 1.00 67.69 71 ASP A CA 1
ATOM 575 C C . ASP A 1 71 ? 23.438 1.369 -14.919 1.00 67.69 71 ASP A C 1
ATOM 577 O O . ASP A 1 71 ? 23.596 0.425 -14.145 1.00 67.69 71 ASP A O 1
ATOM 581 N N . ASP A 1 72 ? 24.276 2.411 -14.917 1.00 71.50 72 ASP A N 1
ATOM 582 C CA . ASP A 1 72 ? 25.437 2.486 -14.020 1.00 71.50 72 ASP A CA 1
ATOM 583 C C . ASP A 1 72 ? 25.026 2.777 -12.569 1.00 71.50 72 ASP A C 1
ATOM 585 O O . ASP A 1 72 ? 25.700 2.330 -11.642 1.00 71.50 72 ASP A O 1
ATOM 589 N N . VAL A 1 73 ? 23.892 3.459 -12.371 1.00 80.31 73 VAL A N 1
ATOM 590 C CA . VAL A 1 73 ? 23.326 3.756 -11.045 1.00 80.31 73 VAL A CA 1
ATOM 591 C C . VAL A 1 73 ? 22.733 2.496 -10.413 1.00 80.31 73 VAL A C 1
ATOM 593 O O . VAL A 1 73 ? 22.840 2.297 -9.204 1.00 80.31 73 VAL A O 1
ATOM 596 N N . TYR A 1 74 ? 22.133 1.616 -11.219 1.00 82.62 74 TYR A N 1
ATOM 597 C CA . TYR A 1 74 ? 21.459 0.419 -10.713 1.00 82.62 74 TYR A CA 1
ATOM 598 C C . TYR A 1 74 ? 22.405 -0.738 -10.383 1.00 82.62 74 TYR A C 1
ATOM 600 O O . TYR A 1 74 ? 22.029 -1.628 -9.623 1.00 82.62 74 TYR A O 1
ATOM 608 N N . ARG A 1 75 ? 23.642 -0.722 -10.897 1.00 82.50 75 ARG A N 1
ATOM 609 C CA . ARG A 1 75 ? 24.600 -1.822 -10.705 1.00 82.50 75 ARG A CA 1
ATOM 610 C C . ARG A 1 75 ? 25.035 -2.049 -9.258 1.00 82.50 75 ARG A C 1
ATOM 612 O O . ARG A 1 75 ? 25.374 -3.176 -8.926 1.00 82.50 75 ARG A O 1
ATOM 619 N N . SER A 1 76 ? 25.035 -1.020 -8.412 1.00 82.94 76 SER A N 1
ATOM 620 C CA . SER A 1 76 ? 25.420 -1.145 -6.997 1.00 82.94 76 SER A CA 1
ATOM 621 C C . SER A 1 76 ? 24.237 -1.376 -6.055 1.00 82.94 76 SER A C 1
ATOM 623 O O . SER A 1 76 ? 24.429 -1.432 -4.844 1.00 82.94 76 SER A O 1
ATOM 625 N N . LEU A 1 77 ? 23.002 -1.457 -6.566 1.00 84.62 77 LEU A N 1
ATOM 626 C CA . LEU A 1 77 ? 21.822 -1.552 -5.704 1.00 84.62 77 LEU A CA 1
ATOM 627 C C . LEU A 1 77 ? 21.700 -2.903 -4.994 1.00 84.62 77 LEU A C 1
ATOM 629 O O . LEU A 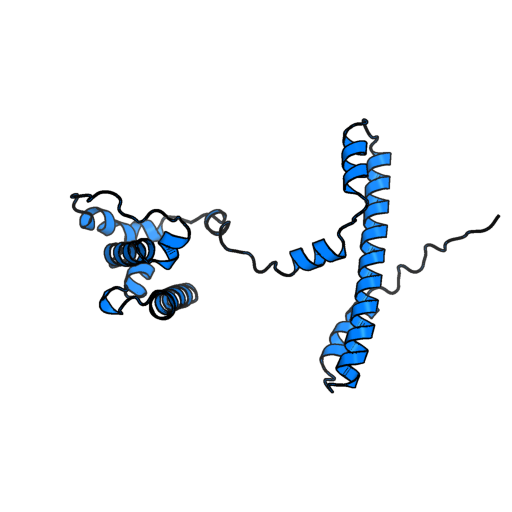1 77 ? 21.164 -2.936 -3.893 1.00 84.62 77 LEU A O 1
ATOM 633 N N . GLU A 1 78 ? 22.199 -3.986 -5.595 1.00 84.25 78 GLU A N 1
ATOM 634 C CA . GLU A 1 78 ? 22.220 -5.315 -4.967 1.00 84.25 78 GLU A CA 1
ATOM 635 C C . GLU A 1 78 ? 23.028 -5.288 -3.660 1.00 84.25 78 GLU A C 1
ATOM 637 O O . GLU A 1 78 ? 22.539 -5.734 -2.629 1.00 84.25 78 GLU A O 1
ATOM 642 N N . GLU A 1 79 ? 24.211 -4.662 -3.672 1.00 82.62 79 GLU A N 1
ATOM 643 C CA . GLU A 1 79 ? 25.071 -4.535 -2.485 1.00 82.62 79 GLU A CA 1
ATOM 644 C C . GLU A 1 79 ? 24.451 -3.623 -1.413 1.00 82.62 79 GLU A C 1
ATOM 646 O O . GLU A 1 79 ? 24.523 -3.917 -0.223 1.00 82.62 79 GLU A O 1
ATOM 651 N N . LEU A 1 80 ? 23.794 -2.531 -1.822 1.00 82.94 80 LEU A N 1
ATOM 652 C CA . LEU A 1 80 ? 23.165 -1.584 -0.894 1.00 82.94 80 LEU A CA 1
ATOM 653 C C . LEU A 1 80 ? 21.879 -2.123 -0.251 1.00 82.94 80 LEU A C 1
ATOM 655 O O . LEU A 1 80 ? 21.517 -1.684 0.842 1.00 82.94 80 LEU A O 1
ATOM 659 N N . ALA A 1 81 ? 21.174 -3.039 -0.920 1.00 80.94 81 ALA A N 1
ATOM 660 C CA . ALA A 1 81 ? 19.916 -3.595 -0.428 1.00 80.94 81 ALA A CA 1
ATOM 661 C C . ALA A 1 81 ? 20.100 -4.448 0.838 1.00 80.94 81 ALA A C 1
ATOM 663 O O . ALA A 1 81 ? 19.204 -4.476 1.679 1.00 80.94 81 ALA A O 1
ATOM 664 N N . ASP A 1 82 ? 21.260 -5.092 0.989 1.00 77.94 82 ASP A N 1
ATOM 665 C CA . ASP A 1 82 ? 21.581 -5.926 2.151 1.00 77.94 82 ASP A CA 1
ATOM 666 C C . ASP A 1 82 ? 22.077 -5.111 3.361 1.00 77.94 82 ASP A C 1
ATOM 668 O O . ASP A 1 82 ? 21.978 -5.570 4.500 1.00 77.94 82 ASP A O 1
ATOM 672 N N . GLU A 1 83 ? 22.616 -3.907 3.140 1.00 76.06 83 GLU A N 1
ATOM 673 C CA . GLU A 1 83 ? 23.226 -3.085 4.197 1.00 76.06 83 GLU A CA 1
ATOM 674 C C . GLU A 1 83 ? 22.242 -2.133 4.892 1.00 76.06 83 GLU A C 1
ATOM 676 O O . GLU A 1 83 ? 22.511 -1.669 6.004 1.00 76.06 83 GLU A O 1
ATOM 681 N N . HIS A 1 84 ? 21.113 -1.814 4.255 1.00 70.62 84 HIS A N 1
ATOM 682 C CA . HIS A 1 84 ? 20.202 -0.782 4.740 1.00 70.62 84 HIS A CA 1
ATOM 683 C C . HIS A 1 84 ? 18.956 -1.372 5.416 1.00 70.62 84 HIS A C 1
ATOM 685 O O . HIS A 1 84 ? 17.988 -1.742 4.751 1.00 70.62 84 HIS A O 1
ATOM 691 N N . ASP A 1 85 ? 18.927 -1.364 6.752 1.00 73.31 85 ASP A N 1
ATOM 692 C CA . ASP A 1 85 ? 17.693 -1.619 7.504 1.00 73.31 85 ASP A CA 1
ATOM 693 C C . ASP A 1 85 ? 16.679 -0.496 7.230 1.00 73.31 85 ASP A C 1
ATOM 695 O O . ASP A 1 85 ? 16.943 0.691 7.444 1.00 73.31 85 ASP A O 1
ATOM 699 N N . LEU A 1 86 ? 15.507 -0.867 6.716 1.00 70.62 86 LEU A N 1
ATOM 700 C CA . LEU A 1 86 ? 14.390 0.055 6.522 1.00 70.62 86 LEU A CA 1
ATOM 701 C C . LEU A 1 86 ? 13.651 0.231 7.854 1.00 70.62 86 LEU A C 1
ATOM 703 O O . LEU A 1 86 ? 13.331 -0.752 8.523 1.00 70.62 86 LEU A O 1
ATOM 707 N N . GLY A 1 87 ? 13.380 1.480 8.234 1.00 77.00 87 GLY A N 1
ATOM 708 C CA . GLY A 1 87 ? 12.570 1.796 9.410 1.00 77.00 87 GLY A CA 1
ATOM 709 C C . GLY A 1 87 ? 11.111 1.357 9.254 1.00 77.00 87 GLY A C 1
ATOM 710 O O . GLY A 1 87 ? 10.645 1.052 8.156 1.00 77.00 87 GLY A O 1
ATOM 711 N N . GLU A 1 88 ? 10.374 1.320 10.366 1.00 78.94 88 GLU A N 1
ATOM 712 C CA . GLU A 1 88 ? 8.944 0.967 10.371 1.00 78.94 88 GLU A CA 1
ATOM 713 C C . GLU A 1 88 ? 8.062 2.034 9.694 1.00 78.94 88 GLU A C 1
ATOM 715 O O . GLU A 1 88 ? 6.982 1.716 9.201 1.00 78.94 88 GLU A O 1
ATOM 720 N N . ASP A 1 89 ? 8.558 3.269 9.585 1.00 84.19 89 ASP A N 1
ATOM 721 C CA . ASP A 1 89 ? 7.891 4.429 8.981 1.00 84.19 89 ASP A CA 1
ATOM 722 C C . ASP A 1 89 ? 7.582 4.254 7.484 1.00 84.19 89 ASP A C 1
ATOM 724 O O . ASP A 1 89 ? 6.686 4.900 6.939 1.00 84.19 89 ASP A O 1
ATOM 728 N N . ILE A 1 90 ? 8.258 3.322 6.804 1.00 86.62 90 ILE A N 1
ATOM 729 C CA . ILE A 1 90 ? 7.943 2.973 5.412 1.00 86.62 90 ILE A CA 1
ATOM 730 C C . ILE A 1 90 ? 6.522 2.399 5.249 1.00 86.62 90 ILE A C 1
ATOM 732 O O . ILE A 1 90 ? 5.959 2.439 4.150 1.00 86.62 90 ILE A O 1
ATOM 736 N N . TYR A 1 91 ? 5.929 1.876 6.326 1.00 85.38 91 TYR A N 1
ATOM 737 C CA . TYR A 1 91 ? 4.610 1.246 6.308 1.00 85.38 91 TYR A CA 1
ATOM 738 C C . TYR A 1 91 ? 3.466 2.174 6.738 1.00 85.38 91 TYR A C 1
ATOM 740 O O . TYR A 1 91 ? 2.315 1.759 6.637 1.00 85.38 91 TYR A O 1
ATOM 748 N N . ASP A 1 92 ? 3.733 3.437 7.090 1.00 87.19 92 ASP A N 1
ATOM 749 C CA . ASP A 1 92 ? 2.709 4.407 7.526 1.00 87.19 92 ASP A CA 1
ATOM 750 C C . ASP A 1 92 ? 1.587 4.629 6.490 1.00 87.19 92 ASP A C 1
ATOM 752 O O . ASP A 1 92 ? 0.465 5.002 6.829 1.00 87.19 92 ASP A O 1
ATOM 756 N N . CYS A 1 93 ? 1.878 4.419 5.201 1.00 82.94 93 CYS A N 1
ATOM 757 C CA . CYS A 1 93 ? 0.915 4.584 4.105 1.00 82.94 93 CYS A CA 1
ATOM 758 C C . CYS A 1 93 ? 0.148 3.300 3.746 1.00 82.94 93 CYS A C 1
ATOM 760 O O . CYS A 1 93 ? -0.710 3.333 2.857 1.00 82.94 93 CY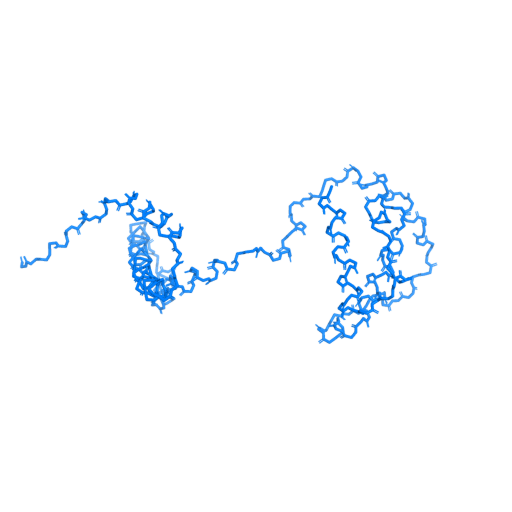S A O 1
ATOM 762 N N . VAL A 1 94 ? 0.479 2.160 4.358 1.00 83.75 94 VAL A N 1
ATOM 763 C CA . VAL A 1 94 ? -0.257 0.911 4.149 1.00 83.75 94 VAL A CA 1
ATOM 764 C C . VAL A 1 94 ? -1.518 0.983 5.007 1.00 83.75 94 VAL A C 1
ATOM 766 O O . VAL A 1 94 ? -1.396 1.148 6.216 1.00 83.75 94 VAL A O 1
ATOM 769 N N . PRO A 1 95 ? -2.728 0.872 4.425 1.00 76.88 95 PRO A N 1
ATOM 770 C CA . PRO A 1 95 ? -3.944 0.824 5.225 1.00 76.88 95 PRO A CA 1
ATOM 771 C C . PRO A 1 95 ? -3.842 -0.322 6.235 1.00 76.88 95 PRO A C 1
ATOM 773 O O . PRO A 1 95 ? -3.673 -1.475 5.830 1.00 76.88 95 PRO A O 1
ATOM 776 N N . CYS A 1 96 ? -3.922 -0.013 7.528 1.00 69.44 96 CYS A N 1
ATOM 777 C CA . CYS A 1 96 ? -4.104 -1.032 8.554 1.00 69.44 96 CYS A CA 1
ATOM 778 C C . CYS A 1 96 ? -5.469 -1.698 8.339 1.00 69.44 96 CYS A C 1
ATOM 780 O O . CYS A 1 96 ? -6.428 -1.034 7.944 1.00 69.44 96 CYS A O 1
ATOM 782 N N . GLU A 1 97 ? -5.581 -2.998 8.615 1.00 60.16 97 GLU A N 1
ATOM 783 C CA . GLU A 1 97 ? -6.860 -3.731 8.583 1.00 60.16 97 GLU A CA 1
ATOM 784 C C . GLU A 1 97 ? -7.803 -3.331 9.744 1.00 60.16 97 GLU A C 1
ATOM 786 O O . GLU A 1 97 ? -8.711 -4.080 10.099 1.00 60.16 97 GLU A O 1
ATOM 791 N N . ASP A 1 98 ? -7.635 -2.137 10.321 1.00 57.53 98 ASP A N 1
ATOM 792 C CA . ASP A 1 98 ? -8.451 -1.588 11.408 1.00 57.53 98 ASP A CA 1
ATOM 793 C C . ASP A 1 98 ? -9.805 -1.053 10.900 1.00 57.53 98 ASP A C 1
ATOM 795 O O . ASP A 1 98 ? -10.364 -0.099 11.431 1.00 57.53 98 ASP A O 1
ATOM 799 N N . GLU A 1 99 ? -10.414 -1.724 9.913 1.00 56.00 99 GLU A N 1
ATOM 800 C CA . GLU A 1 99 ? -11.837 -1.531 9.575 1.00 56.00 99 GLU A CA 1
ATOM 801 C C . GLU A 1 99 ? -12.749 -1.818 10.792 1.00 56.00 99 GLU A C 1
ATOM 803 O O . GLU A 1 99 ? -13.921 -1.443 10.802 1.00 56.00 99 GLU A O 1
ATOM 808 N N . GLY A 1 100 ? -12.222 -2.489 11.828 1.00 56.69 100 GLY A N 1
ATOM 809 C CA . GLY A 1 100 ? -12.892 -2.721 13.107 1.00 56.69 100 GLY A CA 1
ATOM 810 C C . GLY A 1 100 ? -12.897 -1.521 14.062 1.00 56.69 100 GLY A C 1
ATOM 811 O O . GLY A 1 100 ? -13.856 -1.384 14.828 1.00 56.69 100 GLY A O 1
ATOM 812 N N . ASP A 1 101 ? -11.894 -0.642 13.996 1.00 62.47 101 ASP A N 1
ATOM 813 C CA . ASP A 1 101 ? -11.811 0.526 14.881 1.00 62.47 101 ASP A CA 1
ATOM 814 C C . ASP A 1 101 ? -12.841 1.578 14.474 1.00 62.47 101 ASP A C 1
ATOM 816 O O . ASP A 1 101 ? -13.536 2.114 15.333 1.00 62.47 101 ASP A O 1
ATOM 820 N N . ASP A 1 102 ? -13.055 1.778 13.171 1.00 68.75 102 ASP A N 1
ATOM 821 C CA . ASP A 1 102 ? -14.090 2.685 12.659 1.00 68.75 102 ASP A CA 1
ATOM 822 C C . ASP A 1 102 ? -15.495 2.307 13.169 1.00 68.75 102 ASP A C 1
ATOM 824 O O . ASP A 1 102 ? -16.299 3.173 13.521 1.00 68.75 102 ASP A O 1
ATOM 828 N N . ILE A 1 103 ? -15.788 1.004 13.268 1.00 80.25 103 ILE A N 1
ATOM 829 C CA . ILE A 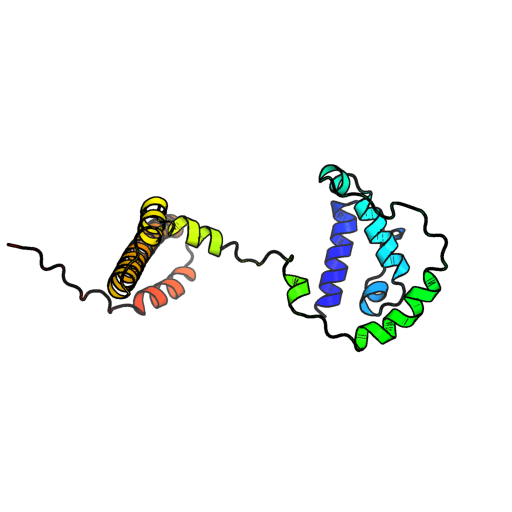1 103 ? -17.079 0.498 13.756 1.00 80.25 103 ILE A CA 1
ATOM 830 C C . ILE A 1 103 ? -17.210 0.711 15.268 1.00 80.25 103 ILE A C 1
ATOM 832 O O . ILE A 1 103 ? -18.266 1.144 15.736 1.00 80.25 103 ILE A O 1
ATOM 836 N N . TYR A 1 104 ? -16.163 0.409 16.043 1.00 76.88 104 TYR A N 1
ATOM 837 C CA . TYR A 1 104 ? -16.173 0.637 17.489 1.00 76.88 104 TYR A CA 1
ATOM 838 C C . TYR A 1 104 ? -16.295 2.131 17.811 1.00 76.88 104 TYR A C 1
ATOM 840 O O . TYR A 1 104 ? -17.143 2.514 18.618 1.00 76.88 104 TYR A O 1
ATOM 848 N N . GLU A 1 105 ? -15.529 2.980 17.125 1.00 78.44 105 GLU A N 1
ATOM 849 C CA . GLU A 1 105 ? -15.593 4.435 17.258 1.00 78.44 105 GLU A CA 1
ATOM 850 C C . GLU A 1 105 ? -16.982 4.980 16.909 1.00 78.44 105 GLU A C 1
ATOM 852 O O . GLU A 1 105 ? -17.498 5.839 17.620 1.00 78.44 105 GLU A O 1
ATOM 857 N N . ASP A 1 106 ? -17.649 4.459 15.877 1.00 80.56 106 ASP A N 1
ATOM 858 C CA . ASP A 1 106 ? -19.016 4.866 15.535 1.00 80.56 106 ASP A CA 1
ATOM 859 C C . ASP A 1 106 ? -20.063 4.420 16.566 1.00 80.56 106 ASP A C 1
ATOM 861 O O . ASP A 1 106 ? -21.001 5.165 16.859 1.00 80.56 106 ASP A O 1
ATOM 865 N N . ILE A 1 107 ? -19.902 3.233 17.154 1.00 80.12 107 ILE A N 1
ATOM 866 C CA . ILE A 1 107 ? -20.802 2.713 18.194 1.00 80.12 107 ILE A CA 1
ATOM 867 C C . ILE A 1 107 ? -20.634 3.490 19.503 1.00 80.12 107 ILE A C 1
ATOM 869 O O . ILE A 1 107 ? -21.611 3.820 20.187 1.00 80.12 107 ILE A O 1
ATOM 873 N N . ILE A 1 108 ? -19.387 3.766 19.875 1.00 77.19 108 ILE A N 1
ATOM 874 C CA . ILE A 1 108 ? -19.048 4.396 21.146 1.00 77.19 108 ILE A CA 1
ATOM 875 C C . ILE A 1 108 ? -19.162 5.917 21.065 1.00 77.19 108 ILE A C 1
ATOM 877 O O . ILE A 1 108 ? -19.443 6.544 22.097 1.00 77.19 108 ILE A O 1
ATOM 881 N N . LYS A 1 109 ? -19.067 6.500 19.856 1.00 72.75 109 LYS A N 1
ATOM 882 C CA . LYS A 1 109 ? -19.191 7.937 19.583 1.00 72.75 109 LYS A CA 1
ATOM 883 C C . LYS A 1 109 ? -20.256 8.565 20.464 1.00 72.75 109 LYS A C 1
ATOM 885 O O . LYS A 1 109 ? -21.461 8.296 20.397 1.00 72.75 109 LYS A O 1
ATOM 890 N N . VAL A 1 110 ? -19.791 9.410 21.370 1.00 61.25 110 VAL A N 1
ATOM 891 C CA . VAL A 1 110 ? -20.652 10.199 22.235 1.00 61.25 110 VAL A CA 1
ATOM 892 C C . VAL A 1 110 ? -21.094 11.417 21.441 1.00 61.25 110 VAL A C 1
ATOM 894 O O . VAL A 1 110 ? -20.427 12.449 21.446 1.00 61.25 110 VAL A O 1
ATOM 897 N N . GLU A 1 111 ? -22.245 11.312 20.764 1.00 56.31 111 GLU A N 1
ATOM 898 C CA . GLU A 1 111 ? -22.888 12.425 20.035 1.00 56.31 111 GLU A CA 1
ATOM 899 C C . GLU A 1 111 ? -23.109 13.684 20.910 1.00 56.31 111 GLU A C 1
ATOM 901 O O . GLU A 1 111 ? -23.415 14.756 20.393 1.00 56.31 111 GLU A O 1
ATOM 906 N N . VAL A 1 112 ? -22.896 13.601 22.231 1.00 51.66 112 VAL A N 1
ATOM 907 C CA . VAL A 1 112 ? -23.136 14.681 23.200 1.00 51.66 112 VAL A CA 1
ATOM 908 C C . VAL A 1 112 ? -21.854 15.375 23.718 1.00 51.66 112 VAL A C 1
ATOM 910 O O . VAL A 1 112 ? -21.963 16.410 24.373 1.00 51.66 112 VAL A O 1
ATOM 913 N N . GLN A 1 113 ? -20.626 14.927 23.403 1.00 51.41 113 GLN A N 1
ATOM 914 C CA . GLN A 1 113 ? -19.420 15.430 24.106 1.00 51.41 113 GLN A CA 1
ATOM 915 C C . GLN A 1 113 ? -18.479 16.391 23.361 1.00 51.41 113 GLN A C 1
ATOM 917 O O . GLN A 1 113 ? -17.650 17.029 24.018 1.00 51.41 113 GLN A O 1
ATOM 922 N N . GLN A 1 114 ? -18.619 16.619 22.049 1.00 45.69 114 GLN A N 1
ATOM 923 C CA . GLN A 1 114 ? -17.830 17.683 21.395 1.00 45.69 114 GLN A CA 1
ATOM 924 C C . GLN A 1 114 ? -18.023 19.086 22.016 1.00 45.69 114 GLN A C 1
ATOM 926 O O . GLN A 1 114 ? -17.046 19.842 22.073 1.00 45.69 114 GLN A O 1
ATOM 931 N N . PRO A 1 115 ? -19.213 19.465 22.531 1.00 49.28 115 PRO A N 1
ATOM 932 C CA . PRO A 1 115 ? -19.369 20.714 23.266 1.00 49.28 115 PRO A CA 1
ATOM 933 C C . PRO A 1 115 ? -18.659 20.676 24.623 1.00 49.28 115 PRO A C 1
ATOM 935 O O . PRO A 1 115 ? -17.963 21.625 24.963 1.00 49.28 115 PRO A O 1
ATOM 938 N N . MET A 1 116 ? -18.775 19.594 25.396 1.00 54.25 116 MET A N 1
ATOM 939 C CA . MET A 1 116 ? -18.258 19.568 26.769 1.00 54.25 116 MET A CA 1
ATOM 940 C C . MET A 1 116 ? -16.729 19.552 26.818 1.00 54.25 116 MET A C 1
ATOM 942 O O . MET A 1 116 ? -16.160 20.411 27.483 1.00 54.25 116 MET A O 1
ATOM 946 N N . ILE A 1 117 ? -16.047 18.712 26.032 1.00 56.22 117 ILE A N 1
ATOM 947 C CA . ILE A 1 117 ? -14.572 18.657 26.032 1.00 56.22 117 ILE A CA 1
ATOM 948 C C . ILE A 1 117 ? -13.961 20.000 25.581 1.00 56.22 117 ILE A C 1
ATOM 950 O O . ILE A 1 117 ? -13.031 20.505 26.216 1.00 56.22 117 ILE A O 1
ATOM 954 N N . ARG A 1 118 ? -14.530 20.653 24.550 1.00 53.50 118 ARG A N 1
ATOM 955 C CA . ARG A 1 118 ? -14.094 21.996 24.107 1.00 53.50 118 ARG A CA 1
ATOM 956 C C . ARG A 1 118 ? -14.390 23.098 25.124 1.00 53.50 118 ARG A C 1
ATOM 958 O O . ARG A 1 118 ? -13.601 24.035 25.237 1.00 53.50 118 ARG A O 1
ATOM 965 N N . TYR A 1 119 ? -15.512 23.031 25.840 1.00 53.78 119 TYR A N 1
ATOM 966 C CA . TYR A 1 119 ? -15.827 23.990 26.905 1.00 53.78 119 TYR A CA 1
ATOM 967 C C . TYR A 1 119 ? -14.943 23.772 28.146 1.00 53.78 119 TYR A C 1
ATOM 969 O O . TYR A 1 119 ? -14.537 24.745 28.782 1.00 53.78 119 TYR A O 1
ATOM 977 N N . MET A 1 120 ? -14.580 22.524 28.444 1.00 55.16 120 MET A N 1
ATOM 978 C CA . MET A 1 120 ? -13.773 22.119 29.598 1.00 55.16 120 MET A CA 1
ATOM 979 C C . MET A 1 120 ? -12.270 22.354 29.417 1.00 55.16 120 MET A C 1
ATOM 981 O O . MET A 1 120 ? -11.592 22.649 30.389 1.00 55.16 120 MET A O 1
ATOM 985 N N . GLN A 1 121 ? -11.732 22.309 28.195 1.00 55.19 121 GLN A N 1
ATOM 986 C CA . GLN A 1 121 ? -10.353 22.756 27.933 1.00 55.19 121 GLN A CA 1
ATOM 987 C C . GLN A 1 121 ? -10.186 24.281 28.060 1.00 55.19 121 GLN A C 1
ATOM 989 O O . GLN A 1 121 ? -9.076 24.769 28.262 1.00 55.19 121 GLN A O 1
ATOM 994 N N . LYS A 1 122 ? -11.278 25.048 27.927 1.00 54.41 122 LYS A N 1
ATOM 995 C CA . LYS A 1 122 ? -11.258 26.520 27.906 1.00 54.41 122 LYS A CA 1
ATOM 996 C C . LYS A 1 122 ? -11.339 27.158 29.299 1.00 54.41 122 LYS A C 1
ATOM 998 O O . LYS A 1 122 ? -10.951 28.313 29.458 1.00 54.41 122 LYS A O 1
ATOM 1003 N N . MET A 1 123 ? -11.838 26.421 30.288 1.00 55.91 123 MET A N 1
ATOM 1004 C CA . MET A 1 123 ? -11.832 26.782 31.708 1.00 55.91 123 MET A CA 1
ATOM 1005 C C . MET A 1 123 ? -10.780 25.909 32.389 1.00 55.91 123 MET A C 1
ATOM 1007 O O . MET A 1 123 ? -10.857 24.695 32.276 1.00 55.91 123 MET A O 1
ATOM 1011 N N . GLY A 1 124 ? -9.783 26.484 33.064 1.00 62.38 124 GLY A N 1
ATOM 1012 C CA . GLY A 1 124 ? -8.757 25.694 33.755 1.00 62.38 124 GLY A CA 1
ATOM 1013 C C . GLY A 1 124 ? -9.382 24.699 34.741 1.00 62.38 124 GLY A C 1
ATOM 1014 O O . GLY A 1 124 ? -9.890 25.109 35.780 1.00 62.38 124 GLY A O 1
ATOM 1015 N N . MET A 1 125 ? -9.365 23.412 34.388 1.00 66.88 125 MET A N 1
ATOM 1016 C CA . MET A 1 125 ? -9.909 22.315 35.193 1.00 66.88 125 MET A CA 1
ATOM 1017 C C . MET A 1 125 ? -8.896 21.859 36.240 1.00 66.88 125 MET A C 1
ATOM 1019 O O . MET A 1 12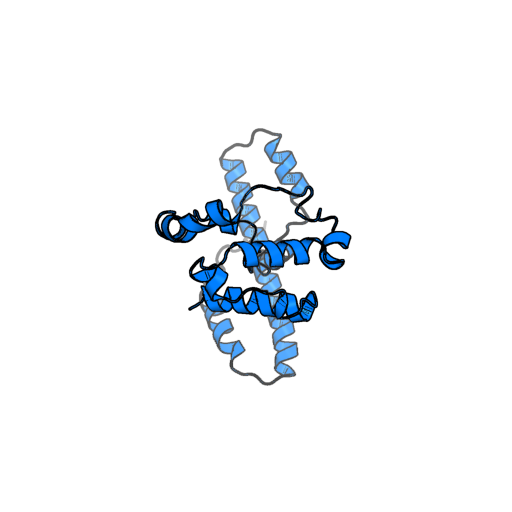5 ? -7.689 21.839 35.980 1.00 66.88 125 MET A O 1
ATOM 1023 N N . THR A 1 126 ? -9.388 21.445 37.406 1.00 80.62 126 THR A N 1
ATOM 1024 C CA . THR A 1 126 ? -8.557 20.774 38.409 1.00 80.62 126 THR A CA 1
ATOM 1025 C C . THR A 1 126 ? -8.289 19.320 38.003 1.00 80.62 126 THR A C 1
ATOM 1027 O O . THR A 1 126 ? -8.981 18.753 37.155 1.00 80.62 126 THR A O 1
ATOM 1030 N N . GLU A 1 127 ? -7.280 18.687 38.603 1.00 83.88 127 GLU A N 1
ATOM 1031 C CA . GLU A 1 127 ? -7.007 17.260 38.367 1.00 83.88 127 GLU A CA 1
ATOM 1032 C C . GLU A 1 127 ? -8.183 16.361 38.795 1.00 83.88 127 GLU A C 1
ATOM 1034 O O . GLU A 1 127 ? -8.407 15.312 38.190 1.00 83.88 127 GLU A O 1
ATOM 1039 N N . ASP A 1 128 ? -8.978 16.787 39.785 1.00 82.88 128 ASP A N 1
ATOM 1040 C CA . ASP A 1 128 ? -10.182 16.065 40.206 1.00 82.88 128 ASP A CA 1
ATOM 1041 C C . ASP A 1 128 ? -11.306 16.170 39.166 1.00 82.88 128 ASP A C 1
ATOM 1043 O O . ASP A 1 128 ? -11.967 15.168 38.893 1.00 82.88 128 ASP A O 1
ATOM 1047 N N . ASP A 1 129 ? -11.472 17.324 38.510 1.00 78.94 129 ASP A N 1
ATOM 1048 C CA . ASP A 1 129 ? -12.443 17.481 37.418 1.00 78.94 129 ASP A CA 1
ATOM 1049 C C . ASP A 1 129 ? -12.088 16.578 36.230 1.00 78.94 129 ASP A C 1
ATOM 1051 O O . ASP A 1 129 ? -12.955 15.885 35.696 1.00 78.94 129 ASP A O 1
ATOM 1055 N N . LYS A 1 130 ? -10.800 16.513 35.857 1.00 77.94 130 LYS A N 1
ATOM 1056 C CA . LYS A 1 130 ? -10.317 15.596 34.811 1.00 77.94 130 LYS A CA 1
ATOM 1057 C C . LYS A 1 130 ? -10.603 14.143 35.181 1.00 77.94 130 LYS A C 1
ATOM 1059 O O . LYS A 1 130 ? -11.150 13.408 34.363 1.00 77.94 130 LYS A O 1
ATOM 1064 N N . ARG A 1 131 ? -10.301 13.744 36.426 1.00 85.31 131 ARG A N 1
ATOM 1065 C CA . ARG A 1 131 ? -10.586 12.390 36.927 1.00 85.31 131 ARG A CA 1
ATOM 1066 C C . ARG A 1 131 ? -12.076 12.067 36.827 1.00 85.31 131 ARG A C 1
ATOM 1068 O O . ARG A 1 131 ? -12.427 10.989 36.358 1.00 85.31 131 ARG A O 1
ATOM 1075 N N . ASN A 1 132 ? -12.943 12.990 37.238 1.00 81.62 132 ASN A N 1
ATOM 1076 C CA . ASN A 1 132 ? -14.390 12.787 37.192 1.00 81.62 132 ASN A CA 1
ATOM 1077 C C . ASN A 1 132 ? -14.911 12.640 35.758 1.00 81.62 132 ASN A C 1
ATOM 1079 O O . ASN A 1 132 ? -15.808 11.839 35.509 1.00 81.62 132 ASN A O 1
ATOM 1083 N N . CYS A 1 133 ? -14.332 13.374 34.811 1.00 76.81 133 CYS A N 1
ATOM 1084 C CA . CYS A 1 133 ? -14.727 13.296 33.409 1.00 76.81 133 CYS A CA 1
ATOM 1085 C C . CYS A 1 133 ? -14.299 11.979 32.760 1.00 76.81 133 CYS A C 1
ATOM 1087 O O . CYS A 1 133 ? -15.133 11.349 32.117 1.00 76.81 133 CYS A O 1
ATOM 1089 N N . CYS A 1 134 ? -13.076 11.504 33.021 1.00 79.38 134 CYS A N 1
ATOM 1090 C CA . CYS A 1 134 ? -12.656 10.171 32.583 1.00 79.38 134 CYS A CA 1
ATOM 1091 C C . CYS A 1 134 ? -13.570 9.073 33.156 1.00 79.38 134 CYS A C 1
ATOM 1093 O O . CYS A 1 134 ? -13.913 8.130 32.455 1.00 79.38 134 CYS A O 1
ATOM 1095 N N . LEU A 1 135 ? -13.999 9.190 34.422 1.00 80.62 135 LEU A N 1
ATOM 1096 C CA . LEU A 1 135 ? -14.919 8.218 35.029 1.00 80.62 135 LEU A CA 1
ATOM 1097 C C . LEU A 1 135 ? -16.291 8.203 34.343 1.00 80.62 135 LEU A C 1
ATOM 1099 O O . LEU A 1 135 ? -16.841 7.128 34.117 1.00 80.62 135 LEU A O 1
ATOM 1103 N N . LEU A 1 136 ? -16.836 9.376 34.013 1.00 80.12 136 LEU A N 1
ATOM 1104 C CA . LEU A 1 136 ? -18.112 9.482 33.301 1.00 80.12 136 LEU A CA 1
ATOM 1105 C C . LEU A 1 136 ? -18.013 8.928 31.877 1.00 80.12 136 LEU A C 1
ATOM 1107 O O . LEU A 1 136 ? -18.906 8.203 31.449 1.00 80.12 136 LEU A O 1
ATOM 1111 N N . GLU A 1 137 ? -16.923 9.223 31.170 1.00 81.12 137 GLU A N 1
ATOM 1112 C CA . GLU A 1 137 ? -16.656 8.694 29.831 1.00 81.12 137 GLU A CA 1
ATOM 1113 C C . GLU A 1 137 ? -16.567 7.164 29.847 1.00 81.12 137 GLU A C 1
ATOM 1115 O O . GLU A 1 137 ? -17.246 6.496 29.070 1.00 81.12 137 GLU A O 1
ATOM 1120 N N . ILE A 1 138 ? -15.822 6.585 30.793 1.00 84.00 138 ILE A N 1
ATOM 1121 C CA . ILE A 1 138 ? -15.734 5.126 30.949 1.00 84.00 138 ILE A CA 1
ATOM 1122 C C . ILE A 1 138 ? -17.122 4.518 31.196 1.00 84.00 138 ILE A C 1
ATOM 1124 O O . ILE A 1 138 ? -17.481 3.535 30.558 1.00 84.00 138 ILE A O 1
ATOM 1128 N N . GLN A 1 139 ? -17.931 5.112 32.076 1.00 80.62 139 GLN A N 1
ATOM 1129 C CA . GLN A 1 139 ? -19.276 4.600 32.364 1.00 80.62 139 GLN A CA 1
ATOM 1130 C C . GLN A 1 139 ? -20.206 4.671 31.149 1.00 80.62 139 GLN A C 1
ATOM 1132 O O . GLN A 1 139 ? -20.982 3.747 30.904 1.00 80.62 139 GLN A O 1
ATOM 1137 N N . GLU A 1 140 ? -20.153 5.766 30.391 1.00 81.31 140 GLU A N 1
ATOM 1138 C CA . GLU A 1 140 ? -21.002 5.952 29.218 1.00 81.31 140 GLU A CA 1
ATOM 1139 C C . GLU A 1 140 ? -20.596 5.022 28.068 1.00 81.31 140 GLU A C 1
ATOM 1141 O O . GLU A 1 140 ? -21.458 4.388 27.449 1.00 81.31 140 GLU A O 1
ATOM 1146 N N . THR A 1 141 ? -19.292 4.906 27.808 1.00 80.19 141 THR A N 1
ATOM 1147 C CA . THR A 1 141 ? -18.758 3.999 26.784 1.00 80.19 141 THR A CA 1
ATOM 1148 C C . THR A 1 141 ? -19.052 2.537 27.138 1.00 80.19 141 THR A C 1
ATOM 1150 O O . THR A 1 141 ? -19.533 1.790 26.285 1.00 80.19 141 THR A O 1
ATOM 1153 N N . GLU A 1 142 ? -18.914 2.142 28.410 1.00 84.06 142 GLU A N 1
ATOM 1154 C CA . GLU A 1 142 ? -19.274 0.803 28.894 1.00 84.06 142 GLU A CA 1
ATOM 1155 C C . GLU A 1 142 ? -20.779 0.517 28.738 1.00 84.06 142 GLU A C 1
ATOM 1157 O O . GLU A 1 142 ? -21.164 -0.538 28.229 1.00 84.06 142 GLU A O 1
ATOM 1162 N N . ALA A 1 143 ? -21.654 1.461 29.099 1.00 82.62 143 ALA A N 1
ATOM 1163 C CA . ALA A 1 143 ? -23.101 1.290 28.951 1.00 82.62 143 ALA A CA 1
ATOM 1164 C C . ALA A 1 143 ? -23.528 1.104 27.482 1.00 82.62 143 ALA A C 1
ATOM 1166 O O . ALA A 1 143 ? -24.387 0.268 27.183 1.00 82.62 143 ALA A O 1
ATOM 1167 N N . LYS A 1 144 ? -22.919 1.851 26.551 1.00 82.44 144 LYS A N 1
ATOM 1168 C CA . LYS A 1 144 ? -23.162 1.683 25.108 1.00 82.44 144 LYS A CA 1
ATOM 1169 C C . LYS A 1 144 ? -22.637 0.358 24.583 1.00 82.44 144 LYS A C 1
ATOM 1171 O O . LYS A 1 144 ? -23.332 -0.287 23.797 1.00 82.44 144 LYS A O 1
ATOM 1176 N N . TYR A 1 145 ? -21.459 -0.065 25.034 1.00 81.12 145 TYR A N 1
ATOM 1177 C CA . TYR A 1 145 ? -20.896 -1.361 24.676 1.00 81.12 145 TYR A CA 1
ATOM 1178 C C . TYR A 1 145 ? -21.853 -2.498 25.057 1.00 81.12 145 TYR A C 1
ATOM 1180 O O . TYR A 1 145 ? -22.250 -3.278 24.192 1.00 81.12 145 TYR A O 1
ATOM 1188 N N . TYR A 1 146 ? -22.334 -2.532 26.307 1.00 80.06 146 TYR A N 1
ATOM 1189 C CA . TYR A 1 146 ? -23.302 -3.546 26.746 1.00 80.06 146 TYR A CA 1
ATOM 1190 C C . TYR A 1 146 ? -24.599 -3.518 25.942 1.00 80.06 146 TYR A C 1
ATOM 1192 O O . TYR A 1 146 ? -25.075 -4.563 25.501 1.00 80.06 146 TYR A O 1
ATOM 1200 N N . LYS A 1 147 ? -25.164 -2.330 25.708 1.00 84.75 147 LYS A N 1
ATOM 1201 C CA . LYS A 1 147 ? -26.388 -2.198 24.913 1.00 84.75 147 LYS A CA 1
ATOM 1202 C C . LYS A 1 147 ? -26.200 -2.739 23.492 1.00 84.75 147 LYS A C 1
ATOM 1204 O O . LYS A 1 147 ? -27.069 -3.440 22.981 1.00 84.75 147 LYS A O 1
ATOM 1209 N N . THR A 1 148 ? -25.059 -2.445 22.876 1.00 83.69 148 THR A N 1
ATOM 1210 C CA . THR A 1 148 ? -24.718 -2.934 21.535 1.00 83.69 148 THR A CA 1
ATOM 1211 C C . THR A 1 148 ? -24.580 -4.453 21.532 1.00 83.69 148 THR A C 1
ATOM 1213 O O . THR A 1 148 ? -25.128 -5.111 20.651 1.00 83.69 148 THR A O 1
ATOM 1216 N N . LEU A 1 149 ? -23.927 -5.038 22.543 1.00 82.06 149 LEU A N 1
ATOM 1217 C CA . LEU A 1 149 ? -23.848 -6.493 22.686 1.00 82.06 149 LEU A CA 1
ATOM 1218 C C . LEU A 1 149 ? -25.234 -7.142 22.796 1.00 82.06 149 LEU A C 1
ATOM 1220 O O . LEU A 1 149 ? -25.478 -8.145 22.130 1.00 82.06 149 LEU A O 1
ATOM 1224 N N . GLU A 1 150 ? -26.161 -6.559 23.562 1.00 83.50 150 GLU A N 1
ATOM 1225 C CA . GLU A 1 150 ? -27.541 -7.062 23.636 1.00 83.50 150 GLU A CA 1
ATOM 1226 C C . GLU A 1 150 ? -28.27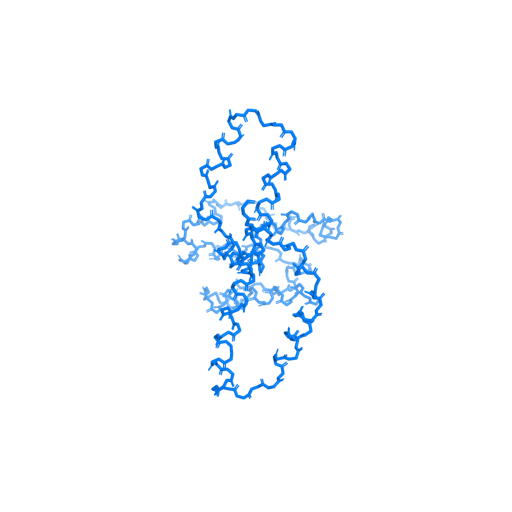7 -6.971 22.288 1.00 83.50 150 GLU A C 1
ATOM 1228 O O . GLU A 1 150 ? -29.097 -7.830 21.957 1.00 83.50 150 GLU A O 1
ATOM 1233 N N . GLU A 1 151 ? -28.042 -5.911 21.511 1.00 84.81 151 GLU A N 1
ATOM 1234 C CA . GLU A 1 151 ? -28.622 -5.755 20.172 1.00 84.81 151 GLU A CA 1
ATOM 1235 C C . GLU A 1 151 ? -28.058 -6.803 19.202 1.00 84.81 151 GLU A C 1
ATOM 1237 O O . GLU A 1 151 ? -28.824 -7.440 18.470 1.00 84.81 151 GLU A O 1
ATOM 1242 N N . ILE A 1 152 ? -26.746 -7.054 19.256 1.00 84.00 152 ILE A N 1
ATOM 1243 C CA . ILE A 1 152 ? -26.081 -8.114 18.491 1.00 84.00 152 ILE A CA 1
ATOM 1244 C C . ILE A 1 152 ? -26.627 -9.486 18.887 1.00 84.00 152 ILE A C 1
ATOM 1246 O O . ILE A 1 152 ? -26.909 -10.291 17.999 1.00 84.00 152 ILE A O 1
ATOM 1250 N N . GLU A 1 153 ? -26.815 -9.760 20.179 1.00 79.06 153 GLU A N 1
ATOM 1251 C CA . GLU A 1 153 ? -27.387 -11.017 20.669 1.00 79.06 153 GLU A CA 1
ATOM 1252 C C . GLU A 1 153 ? -28.804 -11.216 20.121 1.00 79.06 153 GLU A C 1
ATOM 1254 O O . GLU A 1 153 ? -29.076 -12.231 19.485 1.00 79.06 153 GLU A O 1
ATOM 1259 N N . LYS A 1 154 ? -29.685 -10.216 20.238 1.00 80.50 154 LYS A N 1
ATOM 1260 C CA . LYS A 1 154 ? -31.064 -10.287 19.714 1.00 80.50 154 LYS A CA 1
ATOM 1261 C C . LYS A 1 154 ? -31.103 -10.542 18.203 1.00 80.50 154 LYS A C 1
ATOM 1263 O O . LYS A 1 154 ? -31.917 -11.337 17.722 1.00 80.50 154 LYS A O 1
ATOM 1268 N N . VAL A 1 155 ? -30.229 -9.884 17.439 1.00 78.75 155 VAL A N 1
ATOM 1269 C CA . VAL A 1 155 ? -30.117 -10.074 15.983 1.00 78.75 155 VAL A CA 1
ATOM 1270 C C . VAL A 1 155 ? -29.542 -11.453 15.652 1.00 78.75 155 VAL A C 1
ATOM 1272 O O . VAL A 1 155 ? -30.070 -12.145 14.777 1.00 78.75 155 VAL A O 1
ATOM 1275 N N . SER A 1 156 ? -28.512 -11.885 16.377 1.00 70.94 156 SER A N 1
ATOM 1276 C CA . SER A 1 156 ? -27.845 -13.176 16.196 1.00 70.94 156 SER A CA 1
ATOM 1277 C C . SER A 1 156 ? -28.751 -14.336 16.573 1.00 70.94 156 SER A C 1
ATOM 1279 O O . SER A 1 156 ? -28.831 -15.291 15.817 1.00 70.94 156 SER A O 1
ATOM 1281 N N . GLU A 1 157 ? -29.513 -14.263 17.661 1.00 71.56 157 GLU A N 1
ATOM 1282 C CA . GLU A 1 157 ? -30.539 -15.250 18.004 1.00 71.56 157 GLU A CA 1
ATOM 1283 C C . GLU A 1 157 ? -31.645 -15.296 16.941 1.00 71.56 157 GLU A C 1
ATOM 1285 O O . GLU A 1 157 ? -32.088 -16.376 16.539 1.00 71.56 157 GLU A O 1
ATOM 1290 N N . GLY A 1 158 ? -32.048 -14.139 16.408 1.00 63.44 158 GLY A N 1
ATOM 1291 C CA . GLY A 1 158 ? -32.988 -14.044 15.291 1.00 63.44 158 GLY A CA 1
ATOM 1292 C C . GLY A 1 158 ? -32.471 -14.670 13.985 1.00 63.44 158 GLY A C 1
ATOM 1293 O O . GLY A 1 158 ? -33.251 -15.283 13.247 1.00 63.44 158 GLY A O 1
ATOM 1294 N N . LEU A 1 159 ? -31.170 -14.548 13.703 1.00 57.62 159 LEU A N 1
ATOM 1295 C CA . LEU A 1 159 ? -30.487 -15.110 12.529 1.00 57.62 159 LEU A CA 1
ATOM 1296 C C . LEU A 1 159 ? -30.112 -16.590 12.711 1.00 57.62 159 LEU A C 1
ATOM 1298 O O . LEU A 1 159 ? -30.327 -17.383 11.800 1.00 57.62 159 LEU A O 1
ATOM 1302 N N . LEU A 1 160 ? -29.632 -17.003 13.883 1.00 52.84 160 LEU A N 1
ATOM 1303 C CA . LEU A 1 160 ? -29.256 -18.383 14.226 1.00 52.84 160 LEU A CA 1
ATOM 1304 C C . LEU A 1 160 ? -30.480 -19.281 14.417 1.00 52.84 160 LEU A C 1
ATOM 1306 O O . LEU A 1 160 ? -30.438 -20.471 14.109 1.00 52.84 160 LEU A O 1
ATOM 1310 N N . ARG A 1 161 ? -31.628 -18.720 14.813 1.00 53.16 161 ARG A N 1
ATOM 1311 C CA . ARG A 1 161 ? -32.913 -19.428 14.723 1.00 53.16 161 ARG A CA 1
ATOM 1312 C C . ARG A 1 161 ? -33.313 -19.718 13.267 1.00 53.16 161 ARG A C 1
ATOM 1314 O O . ARG A 1 161 ? -34.103 -20.630 13.032 1.00 53.16 161 ARG A O 1
ATOM 1321 N N . LYS A 1 162 ? -32.759 -18.980 12.293 1.00 48.12 162 LYS A N 1
ATOM 1322 C CA . LYS A 1 162 ? -32.917 -19.218 10.846 1.00 48.12 162 LYS A CA 1
ATOM 1323 C C . LYS A 1 162 ? -31.762 -20.022 10.228 1.00 48.12 162 LYS A C 1
ATOM 1325 O O . LYS A 1 162 ? -31.974 -20.651 9.196 1.00 48.12 162 LYS A O 1
ATOM 1330 N N . VAL A 1 163 ? -30.576 -20.047 10.840 1.00 50.22 163 VAL A N 1
ATOM 1331 C CA . VAL A 1 163 ? -29.385 -20.756 10.341 1.00 50.22 163 VAL A CA 1
ATOM 1332 C C . VAL A 1 163 ? -28.755 -21.576 11.468 1.00 50.22 163 VAL A C 1
ATOM 1334 O O . VAL A 1 163 ? -28.121 -21.048 12.375 1.00 50.22 163 VAL A O 1
ATOM 1337 N N . SER A 1 164 ? -28.910 -22.900 11.395 1.00 50.28 164 SER A N 1
ATOM 1338 C CA . SER A 1 164 ? -28.323 -23.845 12.349 1.00 50.28 164 SER A CA 1
ATOM 1339 C C . SER A 1 164 ? -26.795 -23.865 12.241 1.00 50.28 164 SER A C 1
ATOM 1341 O O . SER A 1 164 ? -26.252 -24.645 11.459 1.00 50.28 164 SER A O 1
ATOM 1343 N N . GLN A 1 165 ? -26.089 -23.092 13.067 1.00 45.53 165 GLN A N 1
ATOM 1344 C CA . GLN A 1 165 ? -24.671 -23.339 13.347 1.00 45.53 165 GLN A CA 1
ATOM 1345 C C . GLN A 1 165 ? -24.367 -23.224 14.844 1.00 45.53 165 GLN A C 1
ATOM 1347 O O . GLN A 1 165 ? -24.480 -22.169 15.458 1.00 45.53 165 GLN A O 1
ATOM 1352 N N . ARG A 1 166 ? -23.975 -24.362 15.432 1.00 46.41 166 ARG A N 1
ATOM 1353 C CA . ARG A 1 166 ? -23.702 -24.551 16.867 1.00 46.41 166 ARG A CA 1
ATOM 1354 C C . ARG A 1 166 ? -22.307 -24.083 17.309 1.00 46.41 166 ARG A C 1
ATOM 1356 O O . ARG A 1 166 ? -22.029 -24.118 18.500 1.00 46.41 166 ARG A O 1
ATOM 1363 N N . GLN A 1 167 ? -21.439 -23.659 16.387 1.00 47.25 167 GLN A N 1
ATOM 1364 C CA . GLN A 1 167 ? -20.038 -23.344 16.701 1.00 47.25 167 GLN A CA 1
ATOM 1365 C C . GLN A 1 167 ? -19.825 -21.914 17.246 1.00 47.25 167 GLN A C 1
ATOM 1367 O O . GLN A 1 167 ? -18.987 -21.733 18.120 1.00 47.25 167 GLN A O 1
ATOM 1372 N N . LEU A 1 168 ? -20.592 -20.912 16.791 1.00 49.78 168 LEU A N 1
ATOM 1373 C CA . LEU A 1 168 ? -20.397 -19.499 17.180 1.00 49.78 168 LEU A CA 1
ATOM 1374 C C . LEU A 1 168 ? -20.893 -19.170 18.601 1.00 49.78 168 LEU A C 1
ATOM 1376 O O . LEU A 1 168 ? -20.314 -18.332 19.283 1.00 49.78 168 LEU A O 1
ATOM 1380 N N . LEU A 1 169 ? -21.911 -19.887 19.088 1.00 52.78 169 LEU A N 1
ATOM 1381 C CA . LEU A 1 169 ? -22.475 -19.717 20.436 1.00 52.78 169 LEU A CA 1
ATOM 1382 C C . LEU A 1 169 ? -21.506 -20.091 21.573 1.00 52.78 169 LEU A C 1
ATOM 1384 O O . LEU A 1 169 ? -21.721 -19.678 22.710 1.00 52.78 169 LEU A O 1
ATOM 1388 N N . PHE A 1 170 ? -20.470 -20.888 21.290 1.00 46.47 170 PHE A N 1
ATOM 1389 C CA . PHE A 1 170 ? -19.540 -21.368 22.316 1.00 46.47 170 PHE A CA 1
ATOM 1390 C C . PHE A 1 170 ? -18.491 -20.322 22.704 1.00 46.47 170 PHE A C 1
ATOM 1392 O O . PHE A 1 170 ? -18.273 -20.120 23.893 1.00 46.47 170 PHE A O 1
ATOM 1399 N N . LEU A 1 171 ? -17.904 -19.616 21.729 1.00 50.19 171 LEU A N 1
ATOM 1400 C CA . LEU A 1 171 ? -16.909 -18.568 22.002 1.00 50.19 171 LEU A CA 1
ATOM 1401 C C . LEU A 1 171 ? -17.536 -17.351 22.699 1.00 50.19 171 LEU A C 1
ATOM 1403 O O . LEU A 1 171 ? -16.934 -16.764 23.589 1.00 50.19 171 LEU A O 1
ATOM 1407 N N . TRP A 1 172 ? -18.780 -17.017 22.350 1.00 51.34 172 TRP A N 1
ATOM 1408 C CA . TRP A 1 172 ? -19.480 -15.859 22.914 1.00 51.34 172 TRP A CA 1
ATOM 1409 C C . TRP A 1 172 ? -19.897 -16.067 24.380 1.00 51.34 172 TRP A C 1
ATOM 1411 O O . TRP A 1 172 ? -19.811 -15.158 25.202 1.00 51.34 172 TRP A O 1
ATOM 1421 N N . ARG A 1 173 ? -20.290 -17.296 24.745 1.00 52.12 173 ARG A N 1
ATOM 1422 C CA . ARG A 1 173 ? -20.684 -17.632 26.122 1.00 52.12 173 ARG A CA 1
ATOM 1423 C C . ARG A 1 173 ? -19.506 -17.578 27.104 1.00 52.12 173 ARG A C 1
ATOM 1425 O O . ARG A 1 173 ? -19.728 -17.301 28.281 1.00 52.12 173 ARG A O 1
ATOM 1432 N N . GLU A 1 174 ? -18.280 -17.834 26.649 1.00 49.19 174 GLU A N 1
ATOM 1433 C CA . GLU A 1 174 ? -17.089 -17.701 27.498 1.00 49.19 174 GLU A CA 1
ATOM 1434 C C . GLU A 1 174 ? -16.756 -16.233 27.808 1.00 49.19 174 GLU A C 1
ATOM 1436 O O . GLU A 1 174 ? -16.438 -15.929 28.958 1.00 49.19 174 GLU A O 1
ATOM 1441 N N . ASP A 1 175 ? -16.928 -15.314 26.852 1.00 50.44 175 ASP A N 1
ATOM 1442 C CA . ASP A 1 175 ? -16.644 -13.885 27.063 1.00 50.44 175 ASP A CA 1
ATOM 1443 C C . ASP A 1 175 ? -17.672 -13.218 28.000 1.00 50.44 175 ASP A C 1
ATOM 1445 O O . ASP A 1 175 ? -17.302 -12.538 28.961 1.00 50.44 175 ASP A O 1
ATOM 1449 N N . SER A 1 176 ? -18.971 -13.524 27.847 1.00 49.31 176 SER A N 1
ATOM 1450 C CA . SER A 1 176 ? -20.003 -13.077 28.804 1.00 49.31 176 SER A CA 1
ATOM 1451 C C . SER A 1 176 ? -19.832 -13.688 30.204 1.00 49.31 176 SER A C 1
ATOM 1453 O O . SER A 1 176 ? -20.217 -13.079 31.202 1.00 49.31 176 SER A O 1
ATOM 1455 N N . SER A 1 177 ? -19.246 -14.887 30.309 1.00 51.06 177 SER A N 1
ATOM 1456 C CA . SER A 1 177 ? -18.992 -15.560 31.591 1.00 51.06 177 SER A CA 1
ATOM 1457 C C . SER A 1 177 ? -17.763 -15.016 32.332 1.00 51.06 177 SER A C 1
ATOM 1459 O O . SER A 1 177 ? -17.656 -15.240 33.540 1.00 51.06 177 SER A O 1
ATOM 1461 N N . MET A 1 178 ? -16.835 -14.326 31.659 1.00 51.06 178 MET A N 1
ATOM 1462 C CA . MET A 1 178 ? -15.616 -13.797 32.287 1.00 51.06 178 MET A CA 1
ATOM 1463 C C . MET A 1 178 ? -15.820 -12.486 33.065 1.00 51.06 178 MET A C 1
ATOM 1465 O O . MET A 1 178 ? -14.928 -12.100 33.822 1.00 51.06 178 MET A O 1
ATOM 1469 N N . ARG A 1 179 ? -16.984 -11.819 32.976 1.00 54.81 179 ARG A N 1
ATOM 1470 C CA . ARG A 1 179 ? -17.265 -10.567 33.717 1.00 54.81 179 ARG A CA 1
ATOM 1471 C C . ARG A 1 179 ? -18.501 -10.631 34.637 1.00 54.81 179 ARG A C 1
ATOM 1473 O O . ARG A 1 179 ? -19.397 -9.803 34.502 1.00 54.81 179 ARG A O 1
ATOM 1480 N N . PRO A 1 180 ? -18.571 -11.521 35.648 1.00 43.78 180 PRO A N 1
ATOM 1481 C CA . PRO A 1 180 ? -19.718 -11.570 36.562 1.00 43.78 180 PRO A CA 1
ATOM 1482 C C . PRO A 1 180 ? -19.719 -10.461 37.641 1.00 43.78 180 PRO A C 1
ATOM 1484 O O . PRO A 1 180 ? -20.552 -10.488 38.542 1.00 43.78 180 PRO A O 1
ATOM 1487 N N . GLY A 1 181 ? -18.764 -9.519 37.617 1.00 43.69 181 GLY A N 1
ATOM 1488 C CA . GLY A 1 181 ? -18.393 -8.707 38.786 1.00 43.69 181 GLY A CA 1
ATOM 1489 C C . GLY A 1 181 ? -18.805 -7.230 38.811 1.00 43.69 181 GLY A C 1
ATOM 1490 O O . GLY A 1 181 ? -18.601 -6.592 39.840 1.00 43.69 181 GLY A O 1
ATOM 1491 N N . PHE A 1 182 ? -19.383 -6.663 37.748 1.00 40.75 182 PHE A N 1
ATOM 1492 C CA . PHE A 1 182 ? -19.736 -5.228 37.715 1.00 40.75 182 PHE A CA 1
ATOM 1493 C C . PHE A 1 182 ? -21.183 -4.918 38.134 1.00 40.75 182 PHE A C 1
ATOM 1495 O O . PHE A 1 182 ? -21.642 -3.785 38.041 1.00 40.75 182 PHE A O 1
ATOM 1502 N N . SER A 1 183 ? -21.897 -5.887 38.712 1.00 37.41 183 SER A N 1
ATOM 1503 C CA . SER A 1 183 ? -23.236 -5.690 39.284 1.00 37.41 183 SER A CA 1
ATOM 1504 C C . SER A 1 183 ? -23.239 -5.094 40.705 1.00 37.41 183 SER A C 1
ATOM 1506 O O . SER A 1 183 ? -24.233 -5.223 41.418 1.00 37.41 183 SER A O 1
ATOM 1508 N N . CYS A 1 184 ? -22.157 -4.449 41.159 1.00 33.00 184 CYS A N 1
ATOM 1509 C CA . CYS A 1 184 ? -22.080 -3.871 42.506 1.00 33.00 184 CYS A CA 1
ATOM 1510 C C . CYS A 1 184 ? -21.694 -2.386 42.521 1.00 33.00 184 CYS A C 1
ATOM 1512 O O . CYS A 1 184 ? -20.813 -1.967 43.263 1.00 33.00 184 CYS A O 1
ATOM 1514 N N . LEU A 1 185 ? -22.434 -1.559 41.788 1.00 31.20 185 LEU A N 1
ATOM 1515 C CA . LEU A 1 185 ? -22.754 -0.213 42.262 1.00 31.20 185 LEU A CA 1
ATOM 1516 C C . LEU A 1 185 ? -24.270 -0.077 42.219 1.00 31.20 185 LEU A C 1
ATOM 1518 O O . LEU A 1 185 ? -24.866 0.438 41.280 1.00 31.20 185 LEU A O 1
ATOM 1522 N N . SER A 1 186 ? -24.892 -0.636 43.260 1.00 31.44 186 SER A N 1
ATOM 1523 C CA . SER A 1 186 ? -26.297 -0.429 43.572 1.00 31.44 186 SER A CA 1
ATOM 1524 C C . SER A 1 186 ? -26.569 1.071 43.550 1.00 31.44 186 SER A C 1
ATOM 1526 O O . SER A 1 186 ? -26.160 1.800 44.454 1.00 31.44 186 SER A O 1
ATOM 1528 N N . VAL A 1 187 ? -27.304 1.504 42.529 1.00 33.28 187 VAL A N 1
ATOM 1529 C CA . VAL A 1 187 ? -28.112 2.717 42.553 1.00 33.28 187 VAL A CA 1
ATOM 1530 C C . VAL A 1 187 ? -29.009 2.603 43.785 1.00 33.28 187 VAL A C 1
ATOM 1532 O O . VAL A 1 187 ? -30.055 1.960 43.766 1.00 33.28 187 VAL A O 1
ATOM 1535 N N . LYS A 1 188 ? -28.558 3.158 44.909 1.00 26.62 188 LYS A N 1
ATOM 1536 C CA . LYS A 1 188 ? -29.430 3.524 46.020 1.00 26.62 188 LYS A CA 1
ATOM 1537 C C . LYS A 1 188 ? -29.930 4.929 45.735 1.00 26.62 188 LYS A C 1
ATOM 1539 O O . LYS A 1 188 ? -29.441 5.907 46.283 1.00 26.62 188 LYS A O 1
ATOM 1544 N N . SER A 1 189 ? -30.907 5.016 44.847 1.00 32.59 189 SER A N 1
ATOM 1545 C CA . SER A 1 189 ? -31.930 6.046 44.953 1.00 32.59 189 SER A CA 1
ATOM 1546 C C . SER A 1 189 ? -32.890 5.617 46.062 1.00 32.59 189 SER A C 1
ATOM 1548 O O . SER A 1 189 ? -33.339 4.475 46.051 1.00 32.59 189 SER A O 1
ATOM 1550 N N . TYR A 1 190 ? -33.131 6.477 47.049 1.00 27.59 190 TYR A N 1
ATOM 1551 C CA . TYR A 1 190 ? -34.451 7.031 47.384 1.00 27.59 190 TYR A CA 1
ATOM 1552 C C . TYR A 1 190 ? -34.402 7.755 48.743 1.00 27.59 190 TYR A C 1
ATOM 1554 O O . TYR A 1 190 ? -33.978 7.174 49.741 1.00 27.59 190 TYR A O 1
ATOM 1562 N N . THR A 1 191 ? -34.911 8.996 48.687 1.00 35.78 191 THR A N 1
ATOM 1563 C CA . THR A 1 191 ? -35.303 9.972 49.731 1.00 35.78 191 THR A CA 1
ATOM 1564 C C . THR A 1 191 ? -34.223 10.607 50.590 1.00 35.78 191 THR A C 1
ATOM 1566 O O . THR A 1 191 ? -33.632 9.897 51.429 1.00 35.78 191 THR A O 1
#

InterPro domains:
  IPR001715 Calponin homology domain [PF00307] (1-51)
  IPR001715 Calponin homology domain [PS50021] (1-51)
  IPR036872 CH domain superfamily [G3DSA:1.10.418.10] (1-95)
  IPR036872 CH domain superfamily [SSF47576] (1-161)